Protein AF-A0A1M3PLE8-F1 (afdb_monomer_lite)

Secondary structure (DSSP, 8-state):
----SEEE-TT--EEESSEEEEEEEGGGTEEEEEEPTT-B-TTSPBP-HHHHHHHHHHHHHHSHHHHHHHHHEEEEE-SSSSEEEEEESS--TTHHHHHT-----------GGGHHHH-S-GGG---S--SS-TTSTT---TTTHHHHS---HHHHHHHHT-----EEEEEE-SSHHHHHHHHHHHHHHHHTT--EEEEEE-HHHHHHHHT--S-GGGT--SEE-----TTTTSSTTT-GGG---GGGSSSS--------

Sequence (260 aa):
MFDTLFGQDASYKPRPQMAEGAVAENGGKGWTIKLRDGLMFHDGTKVLARDCVASIQRWGKNDAFGQALMAATDAITAPDDKTIKFAMKKPFALLPDALAKFTAYVPVIMPERLTAVAGTDKAMWKTGVGVFTPGTPMASEAGMAALTAPRDMEKDLIAAGYKGEKVVLLAVSDLPVLTAECQVGADMFRKMGFNLDEQVMDWGSVVARRAKKDPIDKGGWNVFLTCWSATDMFNPAGHLSLRGNGAAAWFGWPNRRRRP

Structure (mmCIF, N/CA/C/O backbone):
data_AF-A0A1M3PLE8-F1
#
_entry.id   AF-A0A1M3PLE8-F1
#
loop_
_atom_site.group_PDB
_atom_site.id
_atom_site.type_symbol
_atom_site.label_atom_id
_atom_site.label_alt_id
_atom_site.label_comp_id
_atom_site.label_asym_id
_atom_site.label_entity_id
_atom_site.label_seq_id
_atom_site.pdbx_PDB_ins_code
_atom_site.Cartn_x
_atom_site.Cartn_y
_atom_site.Cartn_z
_atom_site.occupancy
_atom_site.B_iso_or_equiv
_atom_site.auth_seq_id
_atom_site.auth_comp_id
_atom_site.auth_asym_id
_atom_site.auth_atom_id
_atom_site.pdbx_PDB_model_num
ATOM 1 N N . MET A 1 1 ? -23.907 6.930 -2.490 1.00 46.16 1 MET A N 1
ATOM 2 C CA . MET A 1 1 ? -22.611 7.633 -2.343 1.00 46.16 1 MET A CA 1
ATOM 3 C C . MET A 1 1 ? -22.085 7.321 -0.947 1.00 46.16 1 MET A C 1
ATOM 5 O O . MET A 1 1 ? -22.902 7.307 -0.035 1.00 46.16 1 MET A O 1
ATOM 9 N N . PHE A 1 2 ? -20.802 6.984 -0.792 1.00 52.88 2 PHE A N 1
ATOM 10 C CA . PHE A 1 2 ? -20.205 6.534 0.479 1.00 52.88 2 PHE A CA 1
ATOM 11 C C . PHE A 1 2 ? -19.061 7.472 0.888 1.00 52.88 2 PHE A C 1
ATOM 13 O O . PHE A 1 2 ? -18.359 7.963 0.006 1.00 52.88 2 PHE A O 1
ATOM 20 N N . ASP A 1 3 ? -18.874 7.681 2.193 1.00 63.81 3 ASP A N 1
ATOM 21 C CA . ASP A 1 3 ? -17.799 8.501 2.773 1.00 63.81 3 ASP A CA 1
ATOM 22 C C . ASP A 1 3 ? -16.703 7.647 3.437 1.00 63.81 3 ASP A C 1
ATOM 24 O O . ASP A 1 3 ? -16.881 6.450 3.682 1.00 63.81 3 ASP A O 1
ATOM 28 N N . THR A 1 4 ? -15.556 8.269 3.728 1.00 74.81 4 THR A N 1
ATOM 29 C CA . THR A 1 4 ? -14.374 7.642 4.342 1.00 74.81 4 THR A CA 1
ATOM 30 C C . THR A 1 4 ? -14.009 8.270 5.692 1.00 74.81 4 THR A C 1
ATOM 32 O O . THR A 1 4 ? -14.283 9.442 5.955 1.00 74.81 4 THR A O 1
ATOM 35 N N . LEU A 1 5 ? -13.347 7.501 6.571 1.00 74.38 5 LEU A N 1
ATOM 36 C CA . LEU A 1 5 ? -12.860 8.013 7.865 1.00 74.38 5 LEU A CA 1
ATOM 37 C C . LEU A 1 5 ? -11.847 9.144 7.679 1.00 74.38 5 LEU A C 1
ATOM 39 O O . LEU A 1 5 ? -11.939 10.187 8.332 1.00 74.38 5 LEU A O 1
ATOM 43 N N . PHE A 1 6 ? -10.923 8.946 6.746 1.00 76.75 6 PHE A N 1
ATOM 44 C CA . PHE A 1 6 ? -9.958 9.940 6.310 1.00 76.75 6 PHE A CA 1
ATOM 45 C C . PHE A 1 6 ? -10.164 10.182 4.816 1.00 76.75 6 PHE A C 1
ATOM 47 O O . PHE A 1 6 ? -10.453 9.253 4.075 1.00 76.75 6 PHE A O 1
ATOM 54 N N . GLY A 1 7 ? -10.032 11.427 4.380 1.00 67.06 7 GLY A N 1
ATOM 55 C CA . GLY A 1 7 ? -9.909 11.786 2.972 1.00 67.06 7 GLY A CA 1
ATOM 56 C C . GLY A 1 7 ? -8.459 12.132 2.646 1.00 67.06 7 GLY A C 1
ATOM 57 O O . GLY A 1 7 ? -7.610 12.195 3.534 1.00 67.06 7 GLY A O 1
ATOM 58 N N . GLN A 1 8 ? -8.165 12.398 1.381 1.00 66.19 8 GLN A N 1
ATOM 59 C CA . GLN A 1 8 ? -6.866 12.924 0.963 1.00 66.19 8 GLN A CA 1
ATOM 60 C C . GLN A 1 8 ? -6.994 14.411 0.622 1.00 66.19 8 GLN A C 1
ATOM 62 O O . GLN A 1 8 ? -7.951 14.812 -0.039 1.00 66.19 8 GLN A O 1
ATOM 67 N N . ASP A 1 9 ? -6.047 15.237 1.076 1.00 68.69 9 ASP A N 1
ATOM 68 C CA . ASP A 1 9 ? -5.965 16.631 0.625 1.00 68.69 9 ASP A CA 1
ATOM 69 C C . ASP A 1 9 ? -5.390 16.744 -0.799 1.00 68.69 9 ASP A C 1
ATOM 71 O O . ASP A 1 9 ? -5.004 15.755 -1.419 1.00 68.69 9 ASP A O 1
ATOM 75 N N . ALA A 1 10 ? -5.303 17.967 -1.334 1.00 58.31 10 ALA A N 1
ATOM 76 C CA . ALA A 1 10 ? -4.744 18.221 -2.667 1.00 58.31 10 ALA A CA 1
ATOM 77 C C . ALA A 1 10 ? -3.271 17.777 -2.824 1.00 58.31 10 ALA A C 1
ATOM 79 O O . ALA A 1 10 ? -2.767 17.679 -3.941 1.00 58.31 10 ALA A O 1
ATOM 80 N N . SER A 1 11 ? -2.577 17.516 -1.710 1.00 60.66 11 SER A N 1
ATOM 81 C CA . SER A 1 11 ? -1.220 16.963 -1.663 1.00 60.66 11 SER A CA 1
ATOM 82 C C . SER A 1 11 ? -1.199 15.469 -1.323 1.00 60.66 11 SER A C 1
ATOM 84 O O . SER A 1 11 ? -0.122 14.917 -1.102 1.00 60.66 11 SER A O 1
ATOM 86 N N . TYR A 1 12 ? -2.360 14.809 -1.313 1.00 55.00 12 TYR A N 1
ATOM 87 C CA . TYR A 1 12 ? -2.546 13.379 -1.060 1.00 55.00 12 TYR A CA 1
ATOM 88 C C . TYR A 1 12 ? -2.136 12.933 0.335 1.00 55.00 12 TYR A C 1
ATOM 90 O O . TYR A 1 12 ? -1.871 11.757 0.573 1.00 55.00 12 TYR A O 1
ATOM 98 N N . LYS A 1 13 ? -2.097 13.879 1.275 1.00 69.56 13 LYS A N 1
ATOM 99 C CA . LYS A 1 13 ? -1.911 13.551 2.680 1.00 69.56 13 LYS A CA 1
ATOM 100 C C . LYS A 1 13 ? -3.259 13.190 3.296 1.00 69.56 13 LYS A C 1
ATOM 102 O O . LYS A 1 13 ? -4.244 13.886 3.023 1.00 69.56 13 LYS A O 1
ATOM 107 N N . PRO A 1 14 ? -3.315 12.146 4.138 1.00 71.62 14 PRO A N 1
ATOM 108 C CA . PRO A 1 14 ? -4.533 11.793 4.845 1.00 71.62 14 PRO A CA 1
ATOM 109 C C . PRO A 1 14 ? -4.969 12.950 5.752 1.00 71.62 14 PRO A C 1
ATOM 111 O O . PRO A 1 14 ? -4.182 13.492 6.533 1.00 71.62 14 PRO A O 1
ATOM 114 N N . ARG A 1 15 ? -6.241 13.333 5.652 1.00 79.19 15 ARG A N 1
ATOM 115 C CA . ARG A 1 15 ? -6.908 14.327 6.495 1.00 79.19 15 ARG A CA 1
ATOM 116 C C . ARG A 1 15 ? -8.174 13.729 7.100 1.00 79.19 15 ARG A C 1
ATOM 118 O O . ARG A 1 15 ? -8.882 13.007 6.402 1.00 79.19 15 ARG A O 1
ATOM 125 N N . PRO A 1 16 ? -8.493 14.022 8.370 1.00 84.50 16 PRO A N 1
ATOM 126 C CA . PRO A 1 16 ? -9.736 13.552 8.973 1.00 84.50 16 PRO A CA 1
ATOM 127 C C . PRO A 1 16 ? -10.961 14.048 8.185 1.00 84.50 16 PRO A C 1
ATOM 129 O O . PRO A 1 16 ? -11.061 15.245 7.899 1.00 84.50 16 PRO A O 1
ATOM 132 N N . GLN A 1 17 ? -11.882 13.142 7.843 1.00 80.81 17 GLN A N 1
ATOM 133 C CA . GLN A 1 17 ? -13.140 13.452 7.152 1.00 80.81 17 GLN A CA 1
ATOM 134 C C . GLN A 1 17 ? -14.339 13.094 8.037 1.00 80.81 17 GLN A C 1
ATOM 136 O O . GLN A 1 17 ? -14.881 13.983 8.686 1.00 80.81 17 GLN A O 1
ATOM 141 N N . MET A 1 18 ? -14.735 11.815 8.110 1.00 83.44 18 MET A N 1
ATOM 142 C CA . MET A 1 18 ? -15.702 11.358 9.121 1.00 83.44 18 MET A CA 1
ATOM 143 C C . MET A 1 18 ? -15.047 11.228 10.499 1.00 83.44 18 MET A C 1
ATOM 145 O O . MET A 1 18 ? -15.713 11.367 11.522 1.00 83.44 18 MET A O 1
ATOM 149 N N . ALA A 1 19 ? -13.736 10.986 10.539 1.00 86.50 19 ALA A N 1
ATOM 150 C CA . ALA A 1 19 ? -12.970 11.080 11.767 1.00 86.50 19 ALA A CA 1
ATOM 151 C C . ALA A 1 19 ? -12.763 12.551 12.173 1.00 86.50 19 ALA A C 1
ATOM 153 O O . ALA A 1 19 ? -12.573 13.442 11.339 1.00 86.50 19 ALA A O 1
ATOM 154 N N . GLU A 1 20 ? -12.761 12.804 13.476 1.00 87.81 20 GLU A N 1
ATOM 155 C CA . GLU A 1 20 ? -12.217 14.019 14.083 1.00 87.81 20 GLU A CA 1
ATOM 156 C C . GLU A 1 20 ? -10.680 13.974 14.051 1.00 87.81 20 GLU A C 1
ATOM 158 O O . GLU A 1 20 ? -10.020 14.961 13.735 1.00 87.81 20 GLU A O 1
ATOM 163 N N . GLY A 1 21 ? -10.109 12.788 14.279 1.00 85.62 21 GLY A N 1
ATOM 164 C CA . GLY A 1 21 ? -8.674 12.546 14.223 1.00 85.62 21 GLY A CA 1
ATOM 165 C C . GLY A 1 21 ? -8.300 11.107 14.572 1.00 85.62 21 GLY A C 1
ATOM 166 O O . GLY A 1 21 ? -9.154 10.294 14.928 1.00 85.62 21 GLY A O 1
ATOM 167 N N . ALA A 1 22 ? -7.003 10.814 14.467 1.00 87.38 22 ALA A N 1
ATOM 168 C CA . ALA A 1 22 ? -6.384 9.572 14.917 1.00 87.38 22 ALA A CA 1
ATOM 169 C C . ALA A 1 22 ? -5.218 9.897 15.851 1.00 87.38 22 ALA A C 1
ATOM 171 O O . ALA A 1 22 ? -4.381 10.740 15.526 1.00 87.38 22 ALA A O 1
ATOM 172 N N . VAL A 1 23 ? -5.140 9.198 16.978 1.00 91.44 23 VAL A N 1
ATOM 173 C CA . VAL A 1 23 ? -4.023 9.286 17.919 1.00 91.44 23 VAL A CA 1
ATOM 174 C C . VAL A 1 23 ? -3.300 7.948 17.932 1.00 91.44 23 VAL A C 1
ATOM 176 O O . VAL A 1 23 ? -3.920 6.915 18.184 1.00 91.44 23 VAL A O 1
ATOM 179 N N . ALA A 1 24 ? -1.998 7.972 17.648 1.00 87.69 24 ALA A N 1
ATOM 180 C CA . ALA A 1 24 ? -1.129 6.818 17.825 1.00 87.69 24 ALA A CA 1
ATOM 181 C C . ALA A 1 24 ? -0.729 6.700 19.301 1.00 87.69 24 ALA A C 1
ATOM 183 O O . ALA A 1 24 ? -0.218 7.642 19.903 1.00 87.69 24 ALA A O 1
ATOM 184 N N . GLU A 1 25 ? -0.925 5.521 19.868 1.00 87.56 25 GLU A N 1
ATOM 185 C CA . GLU A 1 25 ? -0.597 5.166 21.243 1.00 87.56 25 GLU A CA 1
ATOM 186 C C . GLU A 1 25 ? 0.569 4.168 21.250 1.00 87.56 25 GLU A C 1
ATOM 188 O O . GLU A 1 25 ? 0.800 3.442 20.276 1.00 87.56 25 GLU A O 1
ATOM 193 N N . ASN A 1 26 ? 1.316 4.108 22.356 1.00 82.50 26 ASN A N 1
ATOM 194 C CA . ASN A 1 26 ? 2.347 3.086 22.590 1.00 82.50 26 ASN A CA 1
ATOM 195 C C . ASN A 1 26 ? 3.367 2.944 21.439 1.00 82.50 26 ASN A C 1
ATOM 197 O O . ASN A 1 26 ? 3.698 1.834 21.021 1.00 82.50 26 ASN A O 1
ATOM 201 N N . GLY A 1 27 ? 3.821 4.067 20.871 1.00 75.25 27 GLY A N 1
ATOM 202 C CA . GLY A 1 27 ? 4.767 4.061 19.747 1.00 75.25 27 GLY A CA 1
ATOM 203 C C . GLY A 1 27 ? 4.188 3.484 18.448 1.00 75.25 27 GLY A C 1
ATOM 204 O O . GLY A 1 27 ? 4.918 2.879 17.667 1.00 75.25 27 GLY A O 1
ATOM 205 N N . GLY A 1 28 ? 2.875 3.622 18.230 1.00 76.56 28 GLY A N 1
ATOM 206 C CA . GLY A 1 28 ? 2.171 3.119 17.046 1.00 76.56 28 GLY A CA 1
ATOM 207 C C . GLY A 1 28 ? 1.650 1.687 17.183 1.00 76.56 28 GLY A C 1
ATOM 208 O O . GLY A 1 28 ? 1.200 1.115 16.188 1.00 76.56 28 GLY A O 1
ATOM 209 N N . LYS A 1 29 ? 1.711 1.106 18.393 1.00 85.38 29 LYS A N 1
ATOM 210 C CA . LYS A 1 29 ? 1.113 -0.201 18.713 1.00 85.38 29 LYS A CA 1
ATOM 211 C C . LYS A 1 29 ? -0.362 -0.126 19.116 1.00 85.38 29 LYS A C 1
ATOM 213 O O . LYS A 1 29 ? -1.022 -1.158 19.185 1.00 85.38 29 LYS A O 1
ATOM 218 N N . GLY A 1 30 ? -0.876 1.071 19.370 1.00 90.88 30 GLY A N 1
ATOM 219 C CA . GLY A 1 30 ? -2.304 1.332 19.507 1.00 90.88 30 GLY A CA 1
ATOM 220 C C . GLY A 1 30 ? -2.708 2.503 18.623 1.00 90.88 30 GLY A C 1
ATOM 221 O O . GLY A 1 30 ? -1.899 3.399 18.384 1.00 90.88 30 GLY A O 1
ATOM 222 N N . TRP A 1 31 ? -3.944 2.505 18.138 1.00 93.69 31 TRP A N 1
ATOM 223 C CA . TRP A 1 31 ? -4.536 3.685 17.516 1.00 93.69 31 TRP A CA 1
ATOM 224 C C . TRP A 1 31 ? -5.952 3.898 18.017 1.00 93.69 31 TRP A C 1
ATOM 226 O O . TRP A 1 31 ? -6.760 2.971 17.997 1.00 93.69 31 TRP A O 1
ATOM 236 N N . THR A 1 32 ? -6.256 5.137 18.388 1.00 95.19 32 THR A N 1
ATOM 237 C CA . THR A 1 32 ? -7.605 5.572 18.745 1.00 95.19 32 THR A CA 1
ATOM 238 C C . THR A 1 32 ? -8.095 6.571 17.704 1.00 95.19 32 THR A C 1
ATOM 240 O O . THR A 1 32 ? -7.463 7.604 17.478 1.00 95.19 32 THR A O 1
ATOM 243 N N . ILE A 1 33 ? -9.225 6.270 17.068 1.00 93.81 33 ILE A N 1
ATOM 244 C CA . ILE A 1 33 ? -9.909 7.144 16.111 1.00 93.81 33 ILE A CA 1
ATOM 245 C C . ILE A 1 33 ? -11.246 7.559 16.711 1.00 93.81 33 ILE A C 1
ATOM 247 O O . ILE A 1 33 ? -12.011 6.707 17.162 1.00 93.81 33 ILE A O 1
ATOM 251 N N . LYS A 1 34 ? -11.537 8.860 16.681 1.00 95.31 34 LYS A N 1
ATOM 252 C CA . LYS A 1 34 ? -12.837 9.406 17.088 1.00 95.31 34 LYS A CA 1
ATOM 253 C C . LYS A 1 34 ? -13.645 9.840 15.875 1.00 95.31 34 LYS A C 1
ATOM 255 O O . LYS A 1 34 ? -13.106 10.505 14.991 1.00 95.31 34 LYS A O 1
ATOM 260 N N . LEU A 1 35 ? -14.919 9.468 15.837 1.00 89.31 35 LEU A N 1
ATOM 261 C CA . LEU A 1 35 ? -15.891 9.926 14.846 1.00 89.31 35 LEU A CA 1
ATOM 262 C C . LEU A 1 35 ? -16.399 11.331 15.183 1.00 89.31 35 LEU A C 1
ATOM 264 O O . LEU A 1 35 ? -16.556 11.672 16.354 1.00 89.31 35 LEU A O 1
ATOM 268 N N . ARG A 1 36 ? -16.697 12.125 14.150 1.00 91.75 36 ARG A N 1
ATOM 269 C CA . ARG A 1 36 ? -17.370 13.421 14.301 1.00 91.75 36 ARG A CA 1
ATOM 270 C C . ARG A 1 36 ? -18.820 13.257 14.753 1.00 91.75 36 ARG A C 1
ATOM 272 O O . ARG A 1 36 ? -19.456 12.225 14.541 1.00 91.75 36 ARG A O 1
ATOM 279 N N . ASP A 1 37 ? -19.357 14.325 15.325 1.00 89.56 37 ASP A N 1
ATOM 280 C CA . ASP A 1 37 ? -20.769 14.409 15.675 1.00 89.56 37 ASP A CA 1
ATOM 281 C C . ASP A 1 37 ? -21.668 14.536 14.439 1.00 89.56 37 ASP A C 1
ATOM 283 O O . ASP A 1 37 ? -21.270 15.066 13.404 1.00 89.56 37 ASP A O 1
ATOM 287 N N . GLY A 1 38 ? -22.910 14.061 14.567 1.00 85.00 38 GLY A N 1
ATOM 288 C CA . GLY A 1 38 ? -23.956 14.266 13.560 1.00 85.00 38 GLY A CA 1
ATOM 289 C C . GLY A 1 38 ? -23.833 13.422 12.288 1.00 85.00 38 GLY A C 1
ATOM 290 O O . GLY A 1 38 ? -24.572 13.676 11.341 1.00 85.00 38 GLY A O 1
ATOM 291 N N . LEU A 1 39 ? -22.940 12.428 12.245 1.00 78.56 39 LEU A N 1
ATOM 292 C CA . LEU A 1 39 ? -22.807 11.534 11.092 1.00 78.56 39 LEU A CA 1
ATOM 293 C C . LEU A 1 39 ? -24.049 10.646 10.931 1.00 78.56 39 LEU A C 1
ATOM 295 O O . LEU A 1 39 ? -24.410 9.896 11.843 1.00 78.56 39 LEU A O 1
ATOM 299 N N . MET A 1 40 ? -24.660 10.705 9.749 1.00 74.25 40 MET A N 1
ATOM 300 C CA . MET A 1 40 ? -25.850 9.937 9.385 1.00 74.25 40 MET A CA 1
ATOM 301 C C . MET A 1 40 ? -25.634 9.207 8.061 1.00 74.25 40 MET A C 1
ATOM 303 O O . MET A 1 40 ? -24.983 9.724 7.151 1.00 74.25 40 MET A O 1
ATOM 307 N N . PHE A 1 41 ? -26.216 8.021 7.941 1.00 66.75 41 PHE A N 1
ATOM 308 C CA . PHE A 1 41 ? -26.445 7.372 6.660 1.00 66.75 41 PHE A CA 1
ATOM 309 C C . PHE A 1 41 ? -27.607 8.051 5.921 1.00 66.75 41 PHE A C 1
ATOM 311 O O . PHE A 1 41 ? -28.407 8.785 6.503 1.00 66.75 41 PHE A O 1
ATOM 318 N N . HIS A 1 42 ? -27.721 7.787 4.618 1.00 59.66 42 HIS A N 1
ATOM 319 C CA . HIS A 1 42 ? -28.776 8.370 3.774 1.00 59.66 42 HIS A CA 1
ATOM 320 C C . HIS A 1 42 ? -30.197 7.954 4.187 1.00 59.66 42 HIS A C 1
ATOM 322 O O . HIS A 1 42 ? -31.151 8.634 3.827 1.00 59.66 42 HIS A O 1
ATOM 328 N N . ASP A 1 43 ? -30.345 6.864 4.942 1.00 63.84 43 ASP A N 1
ATOM 329 C CA . ASP A 1 43 ? -31.622 6.402 5.501 1.00 63.84 43 ASP A CA 1
ATOM 330 C C . ASP A 1 43 ? -31.986 7.072 6.843 1.00 63.84 43 ASP A C 1
ATOM 332 O O . ASP A 1 43 ? -33.006 6.744 7.448 1.00 63.84 43 ASP A O 1
ATOM 336 N N . GLY A 1 44 ? -31.164 8.016 7.314 1.00 69.75 44 GLY A N 1
ATOM 337 C CA . GLY A 1 44 ? -31.367 8.747 8.564 1.00 69.75 44 GLY A CA 1
ATOM 338 C C . GLY A 1 44 ? -30.865 8.023 9.815 1.00 69.75 44 GLY A C 1
ATOM 339 O O . GLY A 1 44 ? -30.973 8.572 10.913 1.00 69.75 44 GLY A O 1
ATOM 340 N N . THR A 1 45 ? -30.298 6.819 9.690 1.00 74.56 45 THR A N 1
ATOM 341 C CA . THR A 1 45 ? -29.660 6.133 10.820 1.00 74.56 45 THR A CA 1
ATOM 342 C C . THR A 1 45 ? -28.289 6.736 11.133 1.00 74.56 45 THR A C 1
ATOM 344 O O . THR A 1 45 ? -27.601 7.261 10.258 1.00 74.56 45 THR A O 1
ATOM 347 N N . LYS A 1 46 ? -27.875 6.693 12.404 1.00 80.94 46 LYS A N 1
ATOM 348 C CA . LYS A 1 46 ? -26.565 7.213 12.828 1.00 80.94 46 LYS A CA 1
ATOM 349 C C . LYS A 1 46 ? -25.443 6.313 12.329 1.00 80.94 46 LYS A C 1
ATOM 351 O O . LYS A 1 46 ? -25.553 5.095 12.420 1.00 80.94 46 LYS A O 1
ATOM 356 N N . VAL A 1 47 ? -24.332 6.918 11.916 1.00 76.75 47 VAL A N 1
ATOM 357 C CA . VAL A 1 47 ? -23.082 6.177 11.719 1.00 76.75 47 VAL A CA 1
ATOM 358 C C . VAL A 1 47 ? -22.462 5.884 13.080 1.00 76.75 47 VAL A C 1
ATO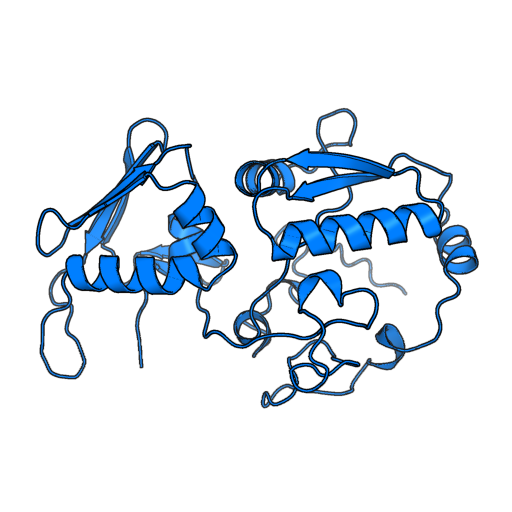M 360 O O . VAL A 1 47 ? -22.184 6.813 13.840 1.00 76.75 47 VAL A O 1
ATOM 363 N N . LEU A 1 48 ? -22.211 4.607 13.375 1.00 84.25 48 LEU A N 1
ATOM 364 C CA . LEU A 1 48 ? -21.593 4.177 14.625 1.00 84.25 48 LEU A CA 1
ATOM 365 C C . LEU A 1 48 ? -20.215 3.560 14.376 1.00 84.25 48 LEU A C 1
ATOM 367 O O . LEU A 1 48 ? -19.944 2.960 13.334 1.00 84.25 48 LEU A O 1
ATOM 371 N N . ALA A 1 49 ? -19.344 3.632 15.380 1.00 85.19 49 ALA A N 1
ATOM 372 C CA . ALA A 1 49 ? -18.002 3.064 15.321 1.00 85.19 49 ALA A CA 1
ATOM 373 C C . ALA A 1 49 ? -18.013 1.564 14.984 1.00 85.19 49 ALA A C 1
ATOM 375 O O . ALA A 1 49 ? -17.159 1.103 14.228 1.00 85.19 49 ALA A O 1
ATOM 376 N N . ARG A 1 50 ? -19.011 0.804 15.456 1.00 78.56 50 ARG A N 1
ATOM 377 C CA . ARG A 1 50 ? -19.176 -0.619 15.105 1.00 78.56 50 ARG A CA 1
ATOM 378 C C . ARG A 1 50 ? -19.384 -0.852 13.603 1.00 78.56 50 ARG A C 1
ATOM 380 O O . ARG A 1 50 ? -18.858 -1.827 13.067 1.00 78.56 50 ARG A O 1
ATOM 387 N N . ASP A 1 51 ? -20.076 0.059 12.919 1.00 76.62 51 ASP A N 1
ATOM 388 C CA . ASP A 1 51 ? -20.326 -0.030 11.476 1.00 76.62 51 ASP A CA 1
ATOM 389 C C . ASP A 1 51 ? -19.031 0.246 10.702 1.00 76.62 51 ASP A C 1
ATOM 391 O O . ASP A 1 51 ? -18.712 -0.433 9.718 1.00 76.62 51 ASP A O 1
ATOM 395 N N . CYS A 1 52 ? -18.225 1.192 11.197 1.00 80.75 52 CYS A N 1
ATOM 396 C CA . CYS A 1 52 ? -16.884 1.446 10.684 1.00 80.75 52 CYS A CA 1
ATOM 397 C C . CYS A 1 52 ? -15.967 0.231 10.880 1.00 80.75 52 CYS A C 1
ATOM 399 O O . CYS A 1 52 ? -15.292 -0.164 9.933 1.00 80.75 52 CYS A O 1
ATOM 401 N N . VAL A 1 53 ? -15.968 -0.406 12.059 1.00 80.06 53 VAL A N 1
ATOM 402 C CA . VAL A 1 53 ? -15.172 -1.620 12.323 1.00 80.06 53 VAL A CA 1
ATOM 403 C C . VAL A 1 53 ? -15.545 -2.742 11.356 1.00 80.06 53 VAL A C 1
ATOM 405 O O . VAL A 1 53 ? -14.660 -3.303 10.710 1.00 80.06 53 VAL A O 1
ATOM 408 N N . ALA A 1 54 ? -16.838 -3.032 11.193 1.00 72.06 54 ALA A N 1
ATOM 409 C CA . ALA A 1 54 ? -17.305 -4.053 10.257 1.00 72.06 54 ALA A CA 1
ATOM 410 C C . ALA A 1 54 ? -16.881 -3.740 8.809 1.00 72.06 54 ALA A C 1
ATOM 412 O O . ALA A 1 54 ? -16.400 -4.613 8.080 1.00 72.06 54 ALA A O 1
ATOM 413 N N . SER A 1 55 ? -16.988 -2.472 8.406 1.00 73.69 55 SER A N 1
ATOM 414 C CA . SER A 1 55 ? -16.586 -2.008 7.075 1.00 73.69 55 SER A CA 1
ATOM 415 C C . SER A 1 55 ? -15.081 -2.145 6.838 1.00 73.69 55 SER A C 1
ATOM 417 O O . SER A 1 55 ? -14.678 -2.625 5.776 1.00 73.69 55 SER A O 1
ATOM 419 N N . ILE A 1 56 ? -14.259 -1.786 7.829 1.00 80.06 56 ILE A N 1
ATOM 420 C CA . ILE A 1 56 ? -12.797 -1.915 7.786 1.00 80.06 56 ILE A CA 1
ATOM 421 C C . ILE A 1 56 ? -12.394 -3.382 7.740 1.00 80.06 56 ILE A C 1
ATOM 423 O O . ILE A 1 56 ? -11.522 -3.727 6.959 1.00 80.06 56 ILE A O 1
ATOM 427 N N . GLN A 1 57 ? -13.032 -4.266 8.506 1.00 79.19 57 GLN A N 1
ATOM 428 C CA . GLN A 1 57 ? -12.733 -5.700 8.462 1.00 79.19 57 GLN A CA 1
ATOM 429 C C . GLN A 1 57 ? -13.099 -6.322 7.110 1.00 79.19 57 GLN A C 1
ATOM 431 O O . GLN A 1 57 ? -12.341 -7.129 6.571 1.00 79.19 57 GLN A O 1
ATOM 436 N N . ARG A 1 58 ? -14.244 -5.939 6.531 1.00 77.19 58 ARG A N 1
ATOM 437 C CA . ARG A 1 58 ? -14.641 -6.365 5.182 1.00 77.19 58 ARG A CA 1
ATOM 438 C C . ARG A 1 58 ? -13.641 -5.876 4.137 1.00 77.19 58 ARG A C 1
ATOM 440 O O . ARG A 1 58 ? -13.227 -6.653 3.282 1.00 77.19 58 ARG A O 1
ATOM 447 N N . TRP A 1 59 ? -13.269 -4.599 4.186 1.00 74.69 59 TRP A N 1
ATOM 448 C CA . TRP A 1 59 ? -12.296 -4.012 3.266 1.00 74.69 59 TRP A CA 1
ATOM 449 C C . TRP A 1 59 ? -10.897 -4.622 3.471 1.00 74.69 59 TRP A C 1
ATOM 451 O O . TRP A 1 59 ? -10.273 -5.089 2.530 1.00 74.69 59 TRP A O 1
ATOM 461 N N . GLY A 1 60 ? -10.447 -4.757 4.711 1.00 70.62 60 GLY A N 1
ATOM 462 C CA . GLY A 1 60 ? -9.133 -5.277 5.074 1.00 70.62 60 GLY A CA 1
ATOM 463 C C . GLY A 1 60 ? -8.846 -6.690 4.565 1.00 70.62 60 GLY A C 1
ATOM 464 O O . GLY A 1 60 ? -7.698 -7.043 4.341 1.00 70.62 60 GLY A O 1
ATOM 465 N N . LYS A 1 61 ? -9.879 -7.503 4.331 1.00 70.88 61 LYS A N 1
ATOM 466 C CA . LYS A 1 61 ? -9.722 -8.837 3.729 1.00 70.88 61 LYS A CA 1
ATOM 467 C C . LYS A 1 61 ? -9.494 -8.801 2.216 1.00 70.88 61 LYS A C 1
ATOM 469 O O . LYS A 1 61 ? -8.911 -9.738 1.677 1.00 70.88 61 LYS A O 1
ATOM 474 N N . ASN A 1 62 ? -9.960 -7.754 1.539 1.00 59.78 62 ASN A N 1
ATOM 475 C CA . ASN A 1 62 ? -10.079 -7.716 0.083 1.00 59.78 62 ASN A CA 1
ATOM 476 C C . ASN A 1 62 ? -9.095 -6.744 -0.596 1.00 59.78 62 ASN A C 1
ATOM 478 O O . ASN A 1 62 ? -8.810 -6.925 -1.777 1.00 59.78 62 ASN A O 1
ATOM 482 N N . ASP A 1 63 ? -8.569 -5.726 0.100 1.00 69.50 63 ASP A N 1
ATOM 483 C CA . ASP A 1 63 ? -7.595 -4.760 -0.453 1.00 69.50 63 ASP A CA 1
ATOM 484 C C . ASP A 1 63 ? -6.178 -5.113 -0.041 1.00 69.50 63 ASP A C 1
ATOM 486 O O . ASP A 1 63 ? -5.956 -5.422 1.117 1.00 69.50 63 ASP A O 1
ATOM 490 N N . ALA A 1 64 ? -5.197 -4.990 -0.937 1.00 68.06 64 ALA A N 1
ATOM 491 C CA . ALA A 1 64 ? -3.802 -5.304 -0.615 1.00 68.06 64 ALA A CA 1
ATOM 492 C C . ALA A 1 64 ? -3.238 -4.447 0.540 1.00 68.06 64 ALA A C 1
ATOM 494 O O . ALA A 1 64 ? -2.518 -4.952 1.402 1.00 68.06 64 ALA A O 1
ATOM 495 N N . PHE A 1 65 ? -3.588 -3.156 0.608 1.00 72.75 65 PHE A N 1
ATOM 496 C CA . PHE A 1 65 ? -3.158 -2.293 1.711 1.00 72.75 65 PHE A CA 1
ATOM 497 C C . PHE A 1 65 ? -3.977 -2.574 2.977 1.00 72.75 65 PHE A C 1
ATOM 499 O O . PHE A 1 65 ? -3.438 -2.577 4.084 1.00 72.75 65 PHE A O 1
ATOM 506 N N . GLY A 1 66 ? -5.260 -2.889 2.802 1.00 74.50 66 GLY A N 1
ATOM 507 C CA . GLY A 1 66 ? -6.112 -3.412 3.862 1.00 74.50 66 GLY A CA 1
ATOM 508 C C . GLY A 1 66 ? -5.599 -4.725 4.463 1.00 74.50 66 GLY A C 1
ATOM 509 O O . GLY A 1 66 ? -5.597 -4.866 5.680 1.00 74.50 66 GLY A O 1
ATOM 510 N N . GLN A 1 67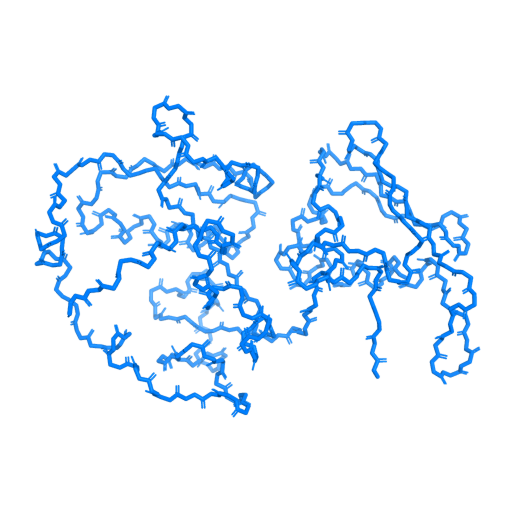 ? -5.087 -5.645 3.650 1.00 76.88 67 GLN A N 1
ATOM 511 C CA . GLN A 1 67 ? -4.523 -6.925 4.074 1.00 76.88 67 GLN A CA 1
ATOM 512 C C . GLN A 1 67 ? -3.247 -6.704 4.879 1.00 76.88 67 GLN A C 1
ATOM 514 O O . GLN A 1 67 ? -3.093 -7.308 5.938 1.00 76.88 67 GLN A O 1
ATOM 519 N N . ALA A 1 68 ? -2.383 -5.778 4.449 1.00 78.38 68 ALA A N 1
ATOM 520 C CA . ALA A 1 68 ? -1.225 -5.374 5.240 1.00 78.38 68 ALA A CA 1
ATOM 521 C C . ALA A 1 68 ? -1.620 -4.763 6.591 1.00 78.38 68 ALA A C 1
ATOM 523 O O . ALA A 1 68 ? -1.015 -5.092 7.613 1.00 78.38 68 ALA A O 1
ATOM 524 N N . LEU A 1 69 ? -2.645 -3.899 6.614 1.00 84.69 69 LEU A N 1
ATOM 525 C CA . LEU A 1 69 ? -3.180 -3.356 7.862 1.00 84.69 69 LEU A CA 1
ATOM 526 C C . LEU A 1 69 ? -3.678 -4.493 8.764 1.00 84.69 69 LEU A C 1
ATOM 528 O O . LEU A 1 69 ? -3.234 -4.599 9.902 1.00 84.69 69 LEU A O 1
ATOM 532 N N . MET A 1 70 ? -4.523 -5.387 8.245 1.00 87.38 70 MET A N 1
ATOM 533 C CA . MET A 1 70 ? -5.075 -6.513 9.004 1.00 87.38 70 MET A CA 1
ATOM 534 C C . MET A 1 70 ? -4.000 -7.486 9.499 1.00 87.38 70 MET A C 1
ATOM 536 O O . MET A 1 70 ? -4.131 -8.018 10.598 1.00 87.38 70 MET A O 1
ATOM 540 N N . ALA A 1 71 ? -2.928 -7.705 8.734 1.00 86.31 71 ALA A N 1
ATOM 541 C CA . ALA A 1 71 ? -1.799 -8.533 9.149 1.00 86.31 71 ALA A CA 1
ATOM 542 C C . ALA A 1 71 ? -1.027 -7.908 10.326 1.00 86.31 71 ALA A C 1
ATOM 544 O O . ALA A 1 71 ? -0.597 -8.622 11.237 1.00 86.31 71 ALA A O 1
ATOM 545 N N . ALA A 1 72 ? -0.890 -6.578 10.339 1.00 87.12 72 ALA A N 1
ATOM 546 C CA . ALA A 1 72 ? -0.271 -5.828 11.431 1.00 87.12 72 ALA A CA 1
ATOM 547 C C . ALA A 1 72 ? -1.201 -5.635 12.644 1.00 87.12 72 ALA A C 1
ATOM 549 O O . ALA A 1 72 ? -0.719 -5.346 13.741 1.00 87.12 72 ALA A O 1
ATOM 550 N N . THR A 1 73 ? -2.513 -5.794 12.472 1.00 92.12 73 THR A N 1
ATOM 551 C CA . THR A 1 73 ? -3.525 -5.622 13.517 1.00 92.12 73 THR A CA 1
ATOM 552 C C . THR A 1 73 ? -3.753 -6.905 14.321 1.00 92.12 73 THR A C 1
ATOM 554 O O . THR A 1 73 ? -3.831 -8.011 13.788 1.00 92.12 73 THR A O 1
ATOM 557 N N . ASP A 1 74 ? -3.865 -6.747 15.637 1.00 93.69 74 ASP A N 1
ATOM 558 C CA . ASP A 1 74 ? -4.292 -7.780 16.581 1.00 93.69 74 ASP A CA 1
ATOM 559 C C . ASP A 1 74 ? -5.810 -7.759 16.776 1.00 93.69 74 ASP A C 1
ATOM 561 O O . ASP A 1 74 ? -6.485 -8.764 16.565 1.00 93.69 74 ASP A O 1
ATOM 565 N N . ALA A 1 75 ? -6.365 -6.582 17.072 1.00 93.50 75 ALA A N 1
ATOM 566 C CA . ALA A 1 75 ? -7.801 -6.393 17.228 1.00 93.50 75 ALA A CA 1
ATOM 567 C C . ALA A 1 75 ? -8.250 -5.016 16.729 1.00 93.50 75 ALA A C 1
ATOM 569 O O . ALA A 1 75 ? -7.522 -4.030 16.852 1.00 93.50 75 ALA A O 1
ATOM 570 N N . ILE A 1 76 ? -9.481 -4.954 16.216 1.00 93.81 76 ILE A N 1
ATOM 571 C CA . ILE A 1 76 ? -10.197 -3.705 15.935 1.00 93.81 76 ILE A CA 1
ATOM 572 C C . ILE A 1 76 ? -11.494 -3.739 16.736 1.00 93.81 76 ILE A C 1
ATOM 574 O O . ILE A 1 76 ? -12.284 -4.670 16.573 1.00 93.81 76 ILE A O 1
ATOM 578 N N . THR A 1 77 ? -11.712 -2.752 17.598 1.00 95.00 77 THR A N 1
ATOM 579 C CA . THR A 1 77 ? -12.876 -2.694 18.487 1.00 95.00 77 THR A CA 1
ATOM 580 C C . THR A 1 77 ? -13.563 -1.336 18.433 1.00 95.00 77 THR A C 1
ATOM 582 O O . THR A 1 77 ? -12.966 -0.328 18.057 1.00 95.00 77 THR A O 1
ATOM 585 N N . ALA A 1 78 ? -14.838 -1.323 18.817 1.00 93.38 78 ALA A N 1
ATOM 586 C CA . ALA A 1 78 ? -15.629 -0.120 19.028 1.00 93.38 78 ALA A CA 1
ATOM 587 C C . ALA A 1 78 ? -16.133 -0.127 20.482 1.00 93.38 78 ALA A C 1
ATOM 589 O O . ALA A 1 78 ? -17.179 -0.721 20.744 1.00 93.38 78 ALA A O 1
ATOM 590 N N . PRO A 1 79 ? -15.367 0.414 21.454 1.00 94.69 79 PRO A N 1
ATOM 591 C CA . PRO A 1 79 ? -15.770 0.403 22.865 1.00 94.69 79 PRO A CA 1
ATOM 592 C C . PRO A 1 79 ? -17.005 1.268 23.156 1.00 94.69 79 PRO A C 1
ATOM 594 O O . PRO A 1 79 ? -17.658 1.070 24.175 1.00 94.69 79 PRO A O 1
ATOM 597 N N . ASP A 1 80 ? -17.316 2.214 22.272 1.00 95.19 80 ASP A N 1
ATOM 598 C CA . ASP A 1 80 ? -18.504 3.058 22.314 1.00 95.19 80 ASP A CA 1
ATOM 599 C C . ASP A 1 80 ? -18.921 3.437 20.881 1.00 95.19 80 ASP A C 1
ATOM 601 O O . ASP A 1 80 ? -18.282 3.035 19.907 1.00 95.19 80 ASP A O 1
ATOM 605 N N . ASP A 1 81 ? -19.995 4.215 20.746 1.00 92.62 81 ASP A N 1
ATOM 606 C CA . ASP A 1 81 ? -20.585 4.585 19.455 1.00 92.62 81 ASP A CA 1
ATOM 607 C C . ASP A 1 81 ? -19.680 5.447 18.558 1.00 92.62 81 ASP A C 1
ATOM 609 O O . ASP A 1 81 ? -19.939 5.544 17.359 1.00 92.62 81 ASP A O 1
ATOM 613 N N . LYS A 1 82 ? -18.634 6.084 19.096 1.00 94.38 82 LYS A N 1
ATOM 614 C CA . LYS A 1 82 ? -17.805 7.065 18.373 1.00 94.38 82 LYS A CA 1
ATOM 615 C C . LYS A 1 82 ? -16.320 6.739 18.362 1.00 94.38 82 LYS A C 1
ATOM 617 O O . LYS A 1 82 ? -15.572 7.377 17.623 1.00 94.38 82 LYS A O 1
ATOM 622 N N . THR A 1 83 ? -15.880 5.770 19.148 1.00 95.19 83 THR A N 1
ATOM 623 C CA . THR A 1 83 ? -14.470 5.427 19.286 1.00 95.19 83 THR A CA 1
ATOM 624 C C . THR A 1 83 ? -14.174 4.133 18.548 1.00 95.19 83 THR A C 1
ATOM 626 O O . THR A 1 83 ? -14.793 3.108 18.808 1.00 95.19 83 THR A O 1
ATOM 629 N N . ILE A 1 84 ? -13.177 4.155 17.667 1.00 93.94 84 ILE A N 1
ATOM 630 C CA . ILE A 1 84 ? -12.599 2.962 17.045 1.00 93.94 84 ILE A CA 1
ATOM 631 C C . ILE A 1 84 ? -11.192 2.785 17.609 1.00 93.94 84 ILE A C 1
ATOM 633 O O . ILE A 1 84 ? -10.396 3.727 17.597 1.00 93.94 84 ILE A O 1
ATOM 637 N N . LYS A 1 85 ? -10.871 1.583 18.086 1.00 95.81 85 LYS A N 1
ATOM 638 C CA . LYS A 1 85 ? -9.544 1.241 18.600 1.00 95.81 85 LYS A CA 1
ATOM 639 C C . LYS A 1 85 ? -8.902 0.138 17.780 1.00 95.81 85 LYS A C 1
ATOM 641 O O . LYS A 1 85 ? -9.521 -0.894 17.538 1.00 95.81 85 LYS A O 1
ATOM 646 N N . PHE A 1 86 ? -7.641 0.338 17.422 1.00 94.81 86 PHE A N 1
ATOM 647 C CA . PHE A 1 86 ? -6.772 -0.696 16.879 1.00 94.81 86 PHE A CA 1
ATOM 648 C C . PHE A 1 86 ? -5.732 -1.081 17.924 1.00 94.81 86 PHE A C 1
ATOM 650 O O . PHE A 1 86 ? -5.000 -0.223 18.418 1.00 94.81 86 PHE A O 1
ATOM 657 N N . ALA A 1 87 ? -5.631 -2.373 18.212 1.00 94.19 87 ALA A N 1
ATOM 658 C CA . ALA A 1 87 ? -4.468 -2.970 18.852 1.00 94.19 87 ALA A CA 1
ATOM 659 C C . ALA A 1 87 ? -3.591 -3.581 17.757 1.00 94.19 87 ALA A C 1
ATOM 661 O O . ALA A 1 87 ? -4.097 -4.319 16.913 1.00 94.19 87 ALA A O 1
ATOM 662 N N . MET A 1 88 ? -2.296 -3.272 17.741 1.00 91.12 88 MET A N 1
ATOM 663 C CA . MET A 1 88 ? -1.383 -3.712 16.686 1.00 91.12 88 MET A CA 1
ATOM 664 C C . MET A 1 88 ? -0.376 -4.738 17.207 1.00 91.12 88 MET A C 1
ATOM 666 O O . MET A 1 88 ? 0.246 -4.545 18.251 1.00 91.12 88 MET A O 1
ATOM 670 N N . LYS A 1 89 ? -0.132 -5.786 16.417 1.00 89.69 89 LYS A N 1
ATOM 671 C CA . LYS A 1 89 ? 0.954 -6.757 16.631 1.00 89.69 89 LYS A CA 1
ATOM 672 C C . LYS A 1 89 ? 2.320 -6.109 16.407 1.00 89.69 89 LYS A C 1
ATOM 674 O O . LYS A 1 89 ? 3.285 -6.396 17.115 1.00 89.69 89 LYS A O 1
ATOM 679 N N . LYS A 1 90 ? 2.398 -5.214 15.417 1.00 83.81 90 LYS A N 1
ATOM 680 C CA . LYS A 1 90 ? 3.590 -4.439 15.049 1.00 83.81 90 LYS A CA 1
ATOM 681 C C . LYS A 1 90 ? 3.200 -2.977 14.789 1.00 83.81 90 LYS A C 1
ATOM 683 O O . LYS A 1 90 ? 2.093 -2.748 14.307 1.00 83.81 90 LYS A O 1
ATOM 688 N N . PRO A 1 91 ? 4.072 -1.989 15.068 1.00 84.88 91 PRO A N 1
ATOM 689 C CA . PRO A 1 91 ? 3.776 -0.592 14.765 1.00 84.88 91 PRO A CA 1
ATOM 690 C C . PRO A 1 91 ? 3.409 -0.384 13.292 1.00 84.88 91 PRO A C 1
ATOM 692 O O . PRO A 1 91 ? 4.107 -0.873 12.406 1.00 84.88 91 PRO A O 1
ATOM 695 N N . PHE A 1 92 ? 2.341 0.369 13.028 1.00 80.94 92 PHE A N 1
ATOM 696 C CA . PHE A 1 92 ? 1.887 0.667 11.667 1.00 80.94 92 PHE A CA 1
ATOM 697 C C . PHE A 1 92 ? 1.584 2.161 11.537 1.00 80.94 92 PHE A C 1
ATOM 699 O O . PHE A 1 92 ? 0.478 2.622 11.812 1.00 80.94 92 PHE A O 1
ATOM 706 N N . ALA A 1 93 ? 2.595 2.938 11.144 1.00 82.75 93 ALA A N 1
ATOM 707 C CA . ALA A 1 93 ? 2.505 4.400 11.065 1.00 82.75 93 ALA A CA 1
ATOM 708 C C . ALA A 1 93 ? 1.537 4.905 9.975 1.00 82.75 93 ALA A C 1
ATOM 710 O O . ALA A 1 93 ? 1.124 6.058 10.000 1.00 82.75 93 ALA A O 1
ATOM 711 N N . LEU A 1 94 ? 1.175 4.034 9.033 1.00 75.62 94 LEU A N 1
ATOM 712 C CA . LEU A 1 94 ? 0.423 4.358 7.818 1.00 75.62 94 LEU A CA 1
ATOM 713 C C . LEU A 1 94 ? -1.078 4.117 7.965 1.00 75.62 94 LEU A C 1
ATOM 715 O O . LEU A 1 94 ? -1.790 4.026 6.968 1.00 75.62 94 LEU A O 1
ATOM 719 N N . LEU A 1 95 ? -1.564 3.925 9.191 1.00 84.19 95 LEU A N 1
ATOM 720 C CA . LEU A 1 95 ? -2.974 3.646 9.426 1.00 84.19 95 LEU A CA 1
ATOM 721 C C . LEU A 1 95 ? -3.878 4.750 8.839 1.00 84.19 95 LEU A C 1
ATOM 723 O O . LEU A 1 95 ? -4.832 4.400 8.143 1.00 84.19 95 LEU A O 1
ATOM 727 N N . PRO A 1 96 ? -3.572 6.055 9.001 1.00 79.62 96 PRO A N 1
ATOM 728 C CA . PRO A 1 96 ? -4.344 7.109 8.348 1.00 79.62 96 PRO A CA 1
ATOM 729 C C . PRO A 1 96 ? -4.299 7.030 6.818 1.00 79.62 96 PRO A C 1
ATOM 731 O O . PRO A 1 96 ? -5.332 7.210 6.186 1.00 79.62 96 PRO A O 1
ATOM 734 N N . ASP A 1 97 ? -3.149 6.720 6.212 1.00 71.12 97 ASP A N 1
ATOM 735 C CA . ASP A 1 97 ? -3.013 6.565 4.757 1.00 71.12 97 ASP A CA 1
ATOM 736 C C . ASP A 1 97 ? -3.832 5.380 4.227 1.00 71.12 97 ASP A C 1
ATOM 738 O O . ASP A 1 97 ? -4.498 5.488 3.199 1.00 71.12 97 ASP A O 1
ATOM 742 N N . ALA A 1 98 ? -3.822 4.259 4.952 1.00 70.88 98 ALA A N 1
ATOM 743 C CA . ALA A 1 98 ? -4.602 3.073 4.618 1.00 70.88 98 ALA A CA 1
ATOM 744 C C . ALA A 1 98 ? -6.111 3.363 4.680 1.00 70.88 98 ALA A C 1
ATOM 746 O O . ALA A 1 98 ? -6.847 2.985 3.771 1.00 70.88 98 ALA A O 1
ATOM 747 N N . LEU A 1 99 ? -6.567 4.085 5.709 1.00 77.69 99 LEU A N 1
ATOM 748 C CA . LEU A 1 99 ? -7.976 4.455 5.890 1.00 77.69 99 LEU A CA 1
ATOM 749 C C . LEU A 1 99 ? -8.418 5.671 5.054 1.00 77.69 99 LEU A C 1
ATOM 751 O O . LEU A 1 99 ? -9.619 5.920 4.952 1.00 77.69 99 LEU A O 1
ATOM 755 N N . ALA A 1 100 ? -7.473 6.411 4.464 1.00 70.25 100 ALA A N 1
ATOM 756 C CA . ALA A 1 100 ? -7.722 7.496 3.509 1.00 70.25 100 ALA A CA 1
ATOM 757 C C . ALA A 1 100 ? -7.755 7.032 2.048 1.00 70.25 100 ALA A C 1
ATOM 759 O O . ALA A 1 100 ? -7.923 7.836 1.122 1.00 70.25 100 ALA A O 1
ATOM 760 N N . LYS A 1 101 ? -7.524 5.738 1.816 1.00 65.44 101 LYS A N 1
ATOM 761 C CA . LYS A 1 101 ? -7.447 5.165 0.480 1.00 65.44 101 LYS A CA 1
ATOM 762 C C . LYS A 1 101 ? -8.847 5.081 -0.135 1.00 65.44 101 LYS A C 1
ATOM 764 O O . LYS A 1 101 ? -9.697 4.321 0.322 1.00 65.44 101 LYS A O 1
ATOM 769 N N . PHE A 1 102 ? -9.074 5.827 -1.213 1.00 51.47 102 PHE A N 1
ATOM 770 C CA . PHE A 1 102 ? -10.333 5.798 -1.953 1.00 51.47 102 PHE A CA 1
ATOM 771 C C . PHE A 1 102 ? -10.281 4.711 -3.034 1.00 51.47 102 PHE A C 1
ATOM 773 O O . PHE A 1 102 ? -9.674 4.920 -4.080 1.00 51.47 102 PHE A O 1
ATOM 780 N N . THR A 1 103 ? -10.887 3.541 -2.798 1.00 54.66 103 THR A N 1
ATOM 781 C CA . THR A 1 103 ? -10.948 2.468 -3.812 1.00 54.66 103 THR A CA 1
ATOM 782 C C . THR A 1 103 ? -12.294 1.745 -3.837 1.00 54.66 103 THR A C 1
ATOM 784 O O . THR A 1 103 ? -12.869 1.429 -2.796 1.00 54.66 103 THR A O 1
ATOM 787 N N . ALA A 1 104 ? -12.775 1.442 -5.047 1.00 41.22 104 ALA A N 1
ATOM 788 C CA . ALA A 1 104 ? -13.735 0.382 -5.323 1.00 41.22 104 ALA A CA 1
ATOM 789 C C . ALA A 1 104 ? -12.965 -0.830 -5.877 1.00 41.22 104 ALA A C 1
ATOM 791 O O . ALA A 1 104 ? -12.071 -0.705 -6.718 1.00 41.22 104 ALA A O 1
ATOM 792 N N . TYR A 1 105 ? -13.266 -2.013 -5.368 1.00 36.62 105 TYR A N 1
ATOM 793 C CA . TYR A 1 105 ? -12.617 -3.240 -5.810 1.00 36.62 105 TYR A CA 1
ATOM 794 C C . TYR A 1 105 ? -12.951 -3.550 -7.262 1.00 36.62 105 TYR A C 1
ATOM 796 O O . TYR A 1 105 ? -14.122 -3.716 -7.593 1.00 36.62 105 TYR A O 1
ATOM 804 N N . VAL A 1 106 ? -11.927 -3.703 -8.101 1.00 31.05 106 VAL A N 1
ATOM 805 C CA . VAL A 1 106 ? -12.061 -4.408 -9.380 1.00 31.05 106 VAL A CA 1
ATOM 806 C C . VAL A 1 106 ? -10.733 -5.117 -9.688 1.00 31.05 106 VAL A C 1
ATOM 808 O O . VAL A 1 106 ? -9.679 -4.487 -9.541 1.00 31.05 106 VAL A O 1
ATOM 811 N N . PRO A 1 107 ? -10.757 -6.409 -10.064 1.00 27.91 107 PRO A N 1
ATOM 812 C CA . PRO A 1 107 ? -9.558 -7.181 -10.396 1.00 27.91 107 PRO A CA 1
ATOM 813 C C . PRO A 1 107 ? -8.889 -6.661 -11.681 1.00 27.91 107 PRO A C 1
ATOM 815 O O . PRO A 1 107 ? -9.570 -6.365 -12.663 1.00 27.91 107 PRO A O 1
ATOM 818 N N . VAL A 1 108 ? -7.555 -6.544 -11.673 1.00 33.59 108 VAL A N 1
ATOM 819 C CA . VAL A 1 108 ? -6.729 -6.043 -12.794 1.00 33.59 108 VAL A CA 1
ATOM 820 C C . VAL A 1 108 ? -5.797 -7.122 -13.345 1.00 33.59 108 VAL A C 1
ATOM 822 O O . VAL A 1 108 ? -5.542 -8.128 -12.689 1.00 33.59 108 VAL A O 1
ATOM 825 N N . ILE A 1 109 ? -5.311 -6.921 -14.575 1.00 37.44 109 ILE A N 1
ATOM 826 C CA . ILE A 1 109 ? -4.803 -7.998 -15.429 1.00 37.44 109 ILE A CA 1
ATOM 827 C C . ILE A 1 109 ? -3.350 -7.796 -15.864 1.00 37.44 109 ILE A C 1
ATOM 829 O O . ILE A 1 109 ? -2.915 -6.689 -16.169 1.00 37.44 109 ILE A O 1
ATOM 833 N N . MET A 1 110 ? -2.636 -8.921 -15.961 1.00 36.38 110 MET A N 1
ATOM 834 C CA . MET A 1 110 ? -1.201 -9.059 -16.115 1.00 36.38 110 MET A CA 1
ATOM 835 C C . MET A 1 110 ? -0.830 -10.137 -17.178 1.00 36.38 110 MET A C 1
ATOM 837 O O . MET A 1 110 ? -1.581 -11.094 -17.349 1.00 36.38 110 MET A O 1
ATOM 841 N N . PRO A 1 111 ? 0.289 -10.004 -17.928 1.00 37.75 111 PRO A N 1
ATOM 842 C CA . PRO A 1 111 ? 0.763 -10.976 -18.940 1.00 37.75 111 PRO A CA 1
ATOM 843 C C . PRO A 1 111 ? 0.977 -12.430 -18.466 1.00 37.75 111 PRO A C 1
ATOM 845 O O . PRO A 1 111 ? 1.209 -12.651 -17.290 1.00 37.75 111 PRO A O 1
ATOM 848 N N . GLU A 1 112 ? 1.031 -13.407 -19.387 1.00 39.59 112 GLU A N 1
ATOM 849 C CA . GLU A 1 112 ? 1.062 -14.870 -19.118 1.00 39.59 112 GLU A CA 1
ATOM 850 C C . GLU A 1 112 ? 2.098 -15.349 -18.083 1.00 39.59 112 GLU A C 1
ATOM 852 O O . GLU A 1 112 ? 1.807 -16.241 -17.288 1.00 39.59 112 GLU A O 1
ATOM 857 N N . ARG A 1 113 ? 3.265 -14.701 -18.010 1.00 48.06 113 ARG A N 1
ATOM 858 C CA . ARG A 1 113 ? 4.287 -14.941 -16.970 1.00 48.06 113 ARG A CA 1
ATOM 859 C C . ARG A 1 113 ? 3.814 -14.659 -15.530 1.00 48.06 113 ARG A C 1
ATOM 861 O O . ARG A 1 113 ? 4.514 -14.991 -14.585 1.00 48.06 113 ARG A O 1
ATOM 868 N N . LEU A 1 114 ? 2.652 -14.027 -15.362 1.00 47.06 114 LEU A N 1
ATOM 869 C CA . LEU A 1 114 ? 2.055 -13.606 -14.089 1.00 47.06 114 LEU A CA 1
ATOM 870 C C . LEU A 1 114 ? 0.856 -14.487 -13.702 1.00 47.06 114 LEU A C 1
ATOM 872 O O . LEU A 1 114 ? 0.087 -14.127 -12.818 1.00 47.06 114 LEU A O 1
ATOM 876 N N . THR A 1 115 ? 0.716 -15.670 -14.312 1.00 49.50 115 THR A N 1
ATOM 877 C CA . THR A 1 115 ? -0.247 -16.710 -13.892 1.00 49.50 115 THR A CA 1
ATOM 878 C C . THR A 1 115 ? -0.089 -17.096 -12.417 1.00 49.50 115 THR A C 1
ATOM 880 O O . THR A 1 115 ? -1.078 -17.408 -11.760 1.00 49.50 115 THR A O 1
ATOM 883 N N . ALA A 1 116 ? 1.122 -16.977 -11.859 1.00 48.22 116 ALA A N 1
ATOM 884 C CA . ALA A 1 116 ? 1.370 -17.139 -10.424 1.00 48.22 116 ALA A CA 1
ATOM 885 C C . ALA A 1 116 ? 0.645 -16.094 -9.545 1.00 48.22 116 ALA A C 1
ATOM 887 O O . ALA A 1 116 ? 0.417 -16.344 -8.367 1.00 48.22 116 ALA A O 1
ATOM 888 N N . VAL A 1 117 ? 0.282 -14.935 -10.107 1.00 52.97 117 VAL A N 1
ATOM 889 C CA . VAL A 1 117 ? -0.300 -13.793 -9.382 1.00 52.97 117 VAL A CA 1
ATOM 890 C C . VAL A 1 117 ? -1.834 -13.812 -9.406 1.00 52.97 117 VAL A C 1
ATOM 892 O O . VAL A 1 117 ? -2.462 -13.465 -8.410 1.00 52.97 117 VAL A O 1
ATOM 895 N N . ALA A 1 118 ? -2.444 -14.216 -10.528 1.00 50.44 118 ALA A N 1
ATOM 896 C CA . ALA A 1 118 ? -3.894 -14.115 -10.755 1.00 50.44 118 ALA A CA 1
ATOM 897 C C . ALA A 1 118 ? -4.631 -15.468 -10.879 1.00 50.44 118 ALA A C 1
ATOM 899 O O . ALA A 1 118 ? -5.856 -15.483 -10.987 1.00 50.44 118 ALA A O 1
ATOM 900 N N . GLY A 1 119 ? -3.914 -16.599 -10.849 1.00 51.44 119 GLY A N 1
ATOM 901 C CA . GLY A 1 119 ? -4.481 -17.934 -11.073 1.00 51.44 119 GLY A CA 1
ATOM 902 C C . GLY A 1 119 ? -4.515 -18.343 -12.552 1.00 51.44 119 GLY A C 1
ATOM 903 O O . GLY A 1 119 ? -4.010 -17.639 -13.426 1.00 51.44 119 GLY A O 1
ATOM 904 N N . THR A 1 120 ? -5.071 -19.524 -12.841 1.00 50.66 120 THR A N 1
ATOM 905 C CA . THR A 1 120 ? -5.011 -20.169 -14.170 1.00 50.66 120 THR A CA 1
ATOM 906 C C . THR A 1 120 ? -6.246 -19.952 -15.048 1.00 50.66 120 THR A C 1
ATOM 908 O O . THR A 1 120 ? -6.198 -20.279 -16.236 1.00 50.66 120 THR A O 1
ATOM 911 N N . ASP A 1 121 ? -7.344 -19.415 -14.506 1.00 57.34 121 ASP A N 1
ATOM 912 C CA . ASP A 1 121 ? -8.585 -19.229 -15.263 1.00 57.34 121 ASP A CA 1
ATOM 913 C C . ASP A 1 121 ? -8.462 -18.074 -16.261 1.00 57.34 121 ASP A C 1
ATOM 915 O O . ASP A 1 121 ? -8.490 -16.889 -15.909 1.00 57.34 121 ASP A O 1
ATOM 919 N N . LYS A 1 122 ? -8.363 -18.445 -17.545 1.00 48.97 122 LYS A N 1
ATOM 920 C CA . LYS A 1 122 ? -8.166 -17.486 -18.621 1.00 48.97 122 LYS A CA 1
ATOM 921 C C . LYS A 1 122 ? -9.418 -16.644 -18.965 1.00 48.97 122 LYS A C 1
ATOM 923 O O . LYS A 1 122 ? -9.304 -15.707 -19.753 1.00 48.97 122 LYS A O 1
ATOM 928 N N . ALA A 1 123 ? -10.587 -16.915 -18.387 1.00 51.72 123 ALA A N 1
ATOM 929 C CA . ALA A 1 123 ? -11.781 -16.077 -18.553 1.00 51.72 123 ALA A CA 1
ATOM 930 C C . ALA A 1 123 ? -11.778 -14.846 -17.629 1.00 51.72 123 ALA A C 1
ATOM 932 O O . ALA A 1 123 ? -12.459 -13.856 -17.899 1.00 51.72 123 ALA A O 1
ATOM 933 N N . MET A 1 124 ? -10.971 -14.880 -16.566 1.00 47.88 124 MET A N 1
ATOM 934 C CA . MET A 1 124 ? -10.928 -13.847 -15.530 1.00 47.88 124 MET A CA 1
ATOM 935 C C . MET A 1 124 ? -9.863 -12.767 -15.798 1.00 47.88 124 MET A C 1
ATOM 937 O O . MET A 1 124 ? -9.553 -11.979 -14.904 1.00 47.88 124 MET A O 1
ATOM 941 N N . TRP A 1 125 ? -9.300 -12.700 -17.019 1.00 56.34 125 TRP A N 1
ATOM 942 C CA . TRP A 1 125 ? -8.217 -11.768 -17.363 1.00 56.34 125 TRP A CA 1
ATOM 943 C C . TRP A 1 125 ? -8.259 -11.198 -18.814 1.00 56.34 125 TRP A C 1
ATOM 945 O O . TRP A 1 125 ? -8.694 -11.867 -19.743 1.00 56.34 125 TRP A O 1
ATOM 955 N N . LYS A 1 126 ? -7.796 -9.945 -19.020 1.00 54.00 126 LYS A N 1
ATOM 956 C CA . LYS A 1 126 ? -7.479 -9.246 -20.302 1.00 54.00 126 LYS A CA 1
ATOM 957 C C . LYS A 1 126 ? -6.099 -8.537 -20.341 1.00 54.00 126 LYS A C 1
ATOM 959 O O . LYS A 1 126 ? -5.858 -7.609 -19.579 1.00 54.00 126 LYS A O 1
ATOM 964 N N . THR A 1 127 ? -5.200 -8.901 -21.251 1.00 57.09 127 THR A N 1
ATOM 965 C CA . THR A 1 127 ? -3.864 -8.274 -21.399 1.00 57.09 127 THR A CA 1
ATOM 966 C C . THR A 1 127 ? -3.866 -7.067 -22.351 1.00 57.09 127 THR A C 1
ATOM 968 O O . THR A 1 127 ? -4.913 -6.685 -22.863 1.00 57.09 127 THR A O 1
ATOM 971 N N . GLY A 1 128 ? -2.698 -6.443 -22.583 1.00 56.03 128 GLY A N 1
ATOM 972 C CA . GLY A 1 128 ? -2.570 -5.326 -23.534 1.00 56.03 128 GLY A CA 1
ATOM 973 C C . GLY A 1 128 ? -3.192 -4.027 -23.023 1.00 56.03 128 GLY A C 1
ATOM 974 O O . GLY A 1 128 ? -3.809 -3.290 -23.781 1.00 56.03 128 GLY A O 1
ATOM 975 N N . VAL A 1 129 ? -3.057 -3.771 -21.723 1.00 61.09 129 VAL A N 1
ATOM 976 C CA . VAL A 1 129 ? -3.726 -2.665 -21.037 1.00 61.09 129 VAL A CA 1
ATOM 977 C C . VAL A 1 129 ? -2.825 -1.438 -20.957 1.00 61.09 129 VAL A C 1
ATOM 979 O O . VAL A 1 129 ? -1.639 -1.548 -20.642 1.00 61.09 129 VAL A O 1
ATOM 982 N N . GLY A 1 130 ? -3.414 -0.279 -21.242 1.00 61.59 130 GLY A N 1
ATOM 983 C CA . GLY A 1 130 ? -2.755 1.016 -21.155 1.00 61.59 130 GLY A CA 1
ATOM 984 C C . GLY A 1 130 ? -2.765 1.604 -19.758 1.00 61.59 130 GLY A C 1
ATOM 985 O O . GLY A 1 130 ? -2.973 0.931 -18.755 1.00 61.59 130 GLY A O 1
ATOM 986 N N . VAL A 1 131 ? -2.525 2.907 -19.702 1.00 64.94 131 VAL A N 1
ATOM 987 C CA . VAL A 1 131 ? -2.436 3.654 -18.446 1.00 64.94 131 VAL A CA 1
ATOM 988 C C . VAL A 1 131 ? -3.759 3.648 -17.669 1.00 64.94 131 VAL A C 1
ATOM 990 O O . VAL A 1 131 ? -3.736 3.607 -16.450 1.00 64.94 131 VAL A O 1
ATOM 993 N N . PHE A 1 132 ? -4.908 3.657 -18.344 1.00 70.69 132 PHE A N 1
ATOM 994 C CA . PHE A 1 132 ? -6.218 3.568 -17.694 1.00 70.69 132 PHE A CA 1
ATOM 995 C C . PHE A 1 132 ? -6.805 2.171 -17.869 1.00 70.69 132 PHE A C 1
ATOM 997 O O . PHE A 1 132 ? -6.619 1.526 -18.905 1.00 70.69 132 PHE A O 1
ATOM 1004 N N . THR A 1 133 ? -7.535 1.704 -16.859 1.00 68.06 133 THR A N 1
ATOM 1005 C CA . THR A 1 133 ? -8.098 0.353 -16.859 1.00 68.06 133 THR A CA 1
ATOM 1006 C C . THR A 1 133 ? -9.140 0.168 -17.973 1.00 68.06 133 THR A C 1
ATOM 1008 O O . THR A 1 133 ? -9.944 1.074 -18.218 1.00 68.06 133 THR A O 1
ATOM 1011 N N . PRO A 1 134 ? -9.173 -0.989 -18.668 1.00 64.50 134 PRO A N 1
ATOM 1012 C CA . PRO A 1 134 ? -10.114 -1.220 -19.759 1.00 64.50 134 PRO A CA 1
ATOM 1013 C C . PRO A 1 134 ? -11.550 -1.239 -19.234 1.00 64.50 134 PRO A C 1
ATOM 1015 O O . PRO A 1 134 ? -11.822 -1.821 -18.187 1.00 64.50 134 PRO A O 1
ATOM 1018 N N . GLY A 1 135 ? -12.475 -0.632 -19.977 1.00 66.88 135 GLY A N 1
ATOM 1019 C CA . GLY A 1 135 ? -13.873 -0.489 -19.553 1.00 66.88 135 GLY A CA 1
ATOM 1020 C C . GLY A 1 135 ? -14.149 0.749 -18.695 1.00 66.88 135 GLY A C 1
ATOM 1021 O O . GLY A 1 135 ? -15.296 0.981 -18.323 1.00 66.88 135 GLY A O 1
ATOM 1022 N N . THR A 1 136 ? -13.135 1.571 -18.411 1.00 67.69 136 THR A N 1
ATOM 1023 C CA . THR A 1 136 ? -13.338 2.912 -17.849 1.00 67.69 136 THR A CA 1
ATOM 1024 C C . THR A 1 136 ? -13.559 3.944 -18.960 1.00 67.69 136 THR A C 1
ATOM 1026 O O . THR A 1 136 ? -13.061 3.750 -20.071 1.00 67.69 136 THR A O 1
ATOM 1029 N N . PRO A 1 137 ? -14.241 5.074 -18.687 1.00 69.75 137 PRO A N 1
ATOM 1030 C CA . PRO A 1 137 ? -14.405 6.152 -19.669 1.00 69.75 137 PRO A CA 1
ATOM 1031 C C . PRO A 1 137 ? -13.084 6.745 -20.181 1.00 69.75 137 PRO A C 1
ATOM 1033 O O . PRO A 1 137 ? -13.059 7.354 -21.244 1.00 69.75 137 PRO A O 1
ATOM 1036 N N . MET A 1 138 ? -11.994 6.575 -19.423 1.00 71.06 138 MET A N 1
ATOM 1037 C CA . MET A 1 138 ? -10.660 7.084 -19.752 1.00 71.06 138 MET A CA 1
ATOM 1038 C C . MET A 1 138 ? -9.758 6.030 -20.415 1.00 71.06 138 MET A C 1
ATOM 1040 O O . MET A 1 138 ? -8.610 6.336 -20.740 1.00 71.06 138 MET A O 1
ATOM 1044 N N . ALA A 1 139 ? -10.246 4.800 -20.616 1.00 75.56 139 ALA A N 1
ATOM 1045 C CA . ALA A 1 139 ? -9.507 3.752 -21.310 1.00 75.56 139 ALA A CA 1
ATOM 1046 C C . ALA A 1 139 ? -9.121 4.214 -22.723 1.00 75.56 139 ALA A C 1
ATOM 1048 O O . ALA A 1 139 ? -9.948 4.727 -23.474 1.00 75.56 139 ALA A O 1
ATOM 1049 N N . SER A 1 140 ? -7.854 4.030 -23.088 1.00 74.44 140 SER A N 1
ATOM 1050 C CA . SER A 1 140 ? -7.331 4.427 -24.392 1.00 74.44 140 SER A CA 1
ATOM 1051 C C . SER A 1 140 ? -6.215 3.490 -24.831 1.00 74.44 140 SER A C 1
ATOM 1053 O O . SER A 1 140 ? -5.442 3.002 -24.007 1.00 74.44 140 SER A O 1
ATOM 1055 N N . GLU A 1 141 ? -6.113 3.286 -26.142 1.00 74.00 141 GLU A N 1
ATOM 1056 C CA . GLU A 1 141 ? -5.012 2.559 -26.778 1.00 74.00 141 GLU A CA 1
ATOM 1057 C C . GLU A 1 141 ? -3.826 3.479 -27.135 1.00 74.00 141 GLU A C 1
ATOM 1059 O O . GLU A 1 141 ? -2.816 3.041 -27.692 1.00 74.00 141 GLU A O 1
ATOM 1064 N N . ALA A 1 142 ? -3.913 4.771 -26.803 1.00 74.12 142 ALA A N 1
ATOM 1065 C CA . ALA A 1 142 ? -2.843 5.724 -27.059 1.00 74.12 142 ALA A CA 1
ATOM 1066 C C . ALA A 1 142 ? -1.543 5.312 -26.345 1.00 74.12 142 ALA A C 1
ATOM 1068 O O . ALA A 1 142 ? -1.514 5.075 -25.139 1.00 74.12 142 ALA A O 1
ATOM 1069 N N . GLY A 1 143 ? -0.443 5.246 -27.102 1.00 69.88 143 GLY A N 1
ATOM 1070 C CA . GLY A 1 143 ? 0.878 4.899 -26.569 1.00 69.88 143 GLY A CA 1
ATOM 1071 C C . GLY A 1 143 ? 1.080 3.412 -26.256 1.00 69.88 143 GLY A C 1
ATOM 1072 O O . GLY A 1 143 ? 2.162 3.042 -25.798 1.00 69.88 143 GLY A O 1
ATOM 1073 N N . MET A 1 144 ? 0.104 2.547 -26.556 1.00 72.19 144 MET A N 1
ATOM 1074 C CA . MET A 1 144 ? 0.194 1.107 -26.286 1.00 72.19 144 MET A CA 1
ATOM 1075 C C . MET A 1 144 ? 1.383 0.429 -26.957 1.00 72.19 144 MET A C 1
ATOM 1077 O O . MET A 1 144 ? 1.938 -0.505 -26.386 1.00 72.19 144 MET A O 1
ATOM 1081 N N . ALA A 1 145 ? 1.839 0.943 -28.102 1.00 71.75 145 ALA A N 1
ATOM 1082 C CA . ALA A 1 145 ? 3.029 0.443 -28.785 1.00 71.75 145 ALA A CA 1
ATOM 1083 C C . ALA A 1 145 ? 4.280 0.435 -27.883 1.00 71.75 145 ALA A C 1
ATOM 1085 O O . ALA A 1 145 ? 5.090 -0.476 -27.985 1.00 71.75 145 ALA A O 1
ATOM 1086 N N . ALA A 1 146 ? 4.425 1.375 -26.941 1.00 67.38 146 ALA A N 1
ATOM 1087 C CA . ALA A 1 146 ? 5.543 1.364 -25.987 1.00 67.38 146 ALA A CA 1
ATOM 1088 C C . ALA A 1 146 ? 5.467 0.198 -24.974 1.00 67.38 146 ALA A C 1
ATOM 1090 O O . ALA A 1 146 ? 6.475 -0.222 -24.396 1.00 67.38 146 ALA A O 1
ATOM 1091 N N . LEU A 1 147 ? 4.264 -0.328 -24.738 1.00 64.75 147 LEU A N 1
ATOM 1092 C CA . LEU A 1 147 ? 4.008 -1.441 -23.826 1.00 64.75 147 LEU A CA 1
ATOM 1093 C C . LEU A 1 147 ? 3.995 -2.796 -24.545 1.00 64.75 147 LEU A C 1
ATOM 1095 O O . LEU A 1 147 ? 4.352 -3.796 -23.926 1.00 64.75 147 LEU A O 1
ATOM 1099 N N . THR A 1 148 ? 3.598 -2.834 -25.820 1.00 67.94 148 THR A N 1
ATOM 1100 C CA . THR A 1 148 ? 3.366 -4.074 -26.578 1.00 67.94 148 THR A CA 1
ATOM 1101 C C . THR A 1 148 ? 4.406 -4.370 -27.652 1.00 67.94 148 THR A C 1
ATOM 1103 O O . THR A 1 148 ? 4.459 -5.509 -28.115 1.00 67.94 148 THR A O 1
ATOM 1106 N N . ALA A 1 149 ? 5.234 -3.399 -28.055 1.00 71.75 149 ALA A N 1
ATOM 1107 C CA . ALA A 1 149 ? 6.287 -3.651 -29.032 1.00 71.75 149 ALA A CA 1
ATOM 1108 C C . ALA A 1 149 ? 7.292 -4.699 -28.510 1.00 71.75 149 ALA A C 1
ATOM 1110 O O . ALA A 1 149 ? 7.586 -4.717 -27.307 1.00 71.75 149 ALA A O 1
ATOM 1111 N N . PRO A 1 150 ? 7.842 -5.551 -29.398 1.00 71.50 150 PRO A N 1
ATOM 1112 C CA . PRO A 1 150 ? 8.921 -6.465 -29.046 1.00 71.50 150 PRO A CA 1
ATOM 1113 C C . PRO A 1 150 ? 10.076 -5.711 -28.385 1.00 71.50 150 PRO A C 1
ATOM 1115 O O . PRO A 1 150 ? 10.485 -4.653 -28.864 1.00 71.50 150 PRO A O 1
ATOM 1118 N N . ARG A 1 151 ? 10.593 -6.259 -27.284 1.00 70.19 151 ARG A N 1
ATOM 1119 C CA . ARG A 1 151 ? 11.749 -5.708 -26.572 1.00 70.19 151 ARG A CA 1
ATOM 1120 C C . ARG A 1 151 ? 12.947 -6.606 -26.782 1.00 70.19 151 ARG A C 1
ATOM 1122 O O . ARG A 1 151 ? 12.844 -7.819 -26.606 1.00 70.19 151 ARG A O 1
ATOM 1129 N N . ASP A 1 152 ? 14.068 -5.989 -27.113 1.00 77.12 152 ASP A N 1
ATOM 1130 C CA . ASP A 1 152 ? 15.369 -6.636 -27.096 1.00 77.12 152 ASP A CA 1
ATOM 1131 C C . ASP A 1 152 ? 16.060 -6.207 -25.805 1.00 77.12 152 ASP A C 1
ATOM 1133 O O . ASP A 1 152 ? 16.677 -5.148 -25.721 1.00 77.12 152 ASP A O 1
ATOM 1137 N N . MET A 1 153 ? 15.864 -7.012 -24.764 1.00 70.38 153 MET A N 1
ATOM 1138 C CA . MET A 1 153 ? 16.274 -6.648 -23.411 1.00 70.38 153 MET A CA 1
ATOM 1139 C C . MET A 1 153 ? 17.795 -6.502 -23.283 1.00 70.38 153 MET A C 1
ATOM 1141 O O . MET A 1 153 ? 18.256 -5.667 -22.509 1.00 70.38 153 MET A O 1
ATOM 1145 N N . GLU A 1 154 ? 18.572 -7.282 -24.038 1.00 69.94 154 GLU A N 1
ATOM 1146 C CA . GLU A 1 154 ? 20.035 -7.198 -24.039 1.00 69.94 154 GLU A CA 1
ATOM 1147 C C . GLU A 1 154 ? 20.487 -5.875 -24.660 1.00 69.94 154 GLU A C 1
ATOM 1149 O O . GLU A 1 154 ? 21.235 -5.106 -24.047 1.00 69.94 154 GLU A O 1
ATOM 1154 N N . LYS A 1 155 ? 19.948 -5.547 -25.837 1.00 75.50 155 LYS A N 1
ATOM 1155 C CA . LYS A 1 155 ? 20.203 -4.267 -26.497 1.00 75.50 155 LYS A CA 1
ATOM 1156 C C . LYS A 1 155 ? 19.759 -3.079 -25.644 1.00 75.50 155 LYS A C 1
ATOM 1158 O O . LYS A 1 155 ? 20.478 -2.082 -25.577 1.00 75.50 155 LYS A O 1
ATOM 1163 N N . ASP A 1 156 ? 18.605 -3.175 -24.988 1.00 76.00 156 ASP A N 1
ATOM 1164 C CA . ASP A 1 156 ? 18.063 -2.113 -24.139 1.00 76.00 156 ASP A CA 1
ATOM 1165 C C . ASP A 1 156 ? 18.953 -1.855 -22.912 1.00 76.00 156 ASP A C 1
ATOM 1167 O O . ASP A 1 156 ? 19.153 -0.701 -22.530 1.00 76.00 156 ASP A O 1
ATOM 1171 N N . LEU A 1 157 ? 19.549 -2.897 -22.322 1.00 74.81 157 LEU A N 1
ATOM 1172 C CA . LEU A 1 157 ? 20.493 -2.758 -21.207 1.00 74.81 157 LEU A CA 1
ATOM 1173 C C . LEU A 1 157 ? 21.826 -2.148 -21.627 1.00 74.81 157 LEU A C 1
ATOM 1175 O O . LEU A 1 157 ? 22.348 -1.276 -20.925 1.00 74.81 157 LEU A O 1
ATOM 1179 N N . ILE A 1 158 ? 22.348 -2.557 -22.785 1.00 75.12 158 ILE A N 1
ATOM 1180 C CA . ILE A 1 158 ? 23.548 -1.957 -23.378 1.00 75.12 158 ILE A CA 1
ATOM 1181 C C . ILE A 1 158 ? 23.292 -0.474 -23.664 1.00 75.12 158 ILE A C 1
ATOM 1183 O O . ILE A 1 158 ? 24.096 0.378 -23.288 1.00 75.12 158 ILE A O 1
ATOM 1187 N N . ALA A 1 159 ? 22.148 -0.144 -24.268 1.00 76.50 159 ALA A N 1
ATOM 1188 C CA . ALA A 1 159 ? 21.754 1.234 -24.545 1.00 76.50 159 ALA A CA 1
ATOM 1189 C C . ALA A 1 159 ? 21.539 2.058 -23.263 1.00 76.50 159 ALA A C 1
ATOM 1191 O O . ALA A 1 159 ? 21.824 3.256 -23.247 1.00 76.50 159 ALA A O 1
ATOM 1192 N N . ALA A 1 160 ? 21.073 1.428 -22.181 1.00 78.50 160 ALA A N 1
ATOM 1193 C CA . ALA A 1 160 ? 20.977 2.048 -20.862 1.00 78.50 160 ALA A CA 1
ATOM 1194 C C . ALA A 1 160 ? 22.348 2.261 -20.190 1.00 78.50 160 ALA A C 1
ATOM 1196 O O . ALA A 1 160 ? 22.429 2.988 -19.200 1.00 78.50 160 ALA A O 1
ATOM 1197 N N . GLY A 1 161 ? 23.420 1.663 -20.724 1.00 84.06 161 GLY A N 1
ATOM 1198 C CA . GLY A 1 161 ? 24.776 1.775 -20.194 1.00 84.06 161 GLY A CA 1
ATOM 1199 C C . GLY A 1 161 ? 24.984 1.014 -18.887 1.00 84.06 161 GLY A C 1
ATOM 1200 O O . GLY A 1 161 ? 25.845 1.406 -18.102 1.00 84.06 161 GLY A O 1
ATOM 1201 N N . TYR A 1 162 ? 24.193 -0.033 -18.638 1.00 86.12 162 TYR A N 1
ATOM 1202 C CA . TYR A 1 162 ? 24.310 -0.859 -17.439 1.00 86.12 162 TYR A CA 1
ATOM 1203 C C . TYR A 1 162 ? 25.629 -1.643 -17.443 1.00 86.12 162 TYR A C 1
ATOM 1205 O O . TYR A 1 162 ? 25.972 -2.283 -18.437 1.00 86.12 162 TYR A O 1
ATOM 1213 N N . LYS A 1 163 ? 26.376 -1.603 -16.333 1.00 87.94 163 LYS A N 1
ATOM 1214 C CA . LYS A 1 163 ? 27.713 -2.213 -16.205 1.00 87.94 163 LYS A CA 1
ATOM 1215 C C . LYS A 1 163 ? 27.754 -3.359 -15.194 1.00 87.94 163 LYS A C 1
ATOM 1217 O O . LYS A 1 163 ? 28.836 -3.768 -14.780 1.00 87.94 163 LYS A O 1
ATOM 1222 N N . GLY A 1 164 ? 26.596 -3.869 -14.776 1.00 87.50 164 GLY A N 1
ATOM 1223 C CA . GLY A 1 164 ? 26.509 -4.912 -13.751 1.00 87.50 164 GLY A CA 1
ATOM 1224 C C . GLY A 1 164 ? 26.487 -4.369 -12.320 1.00 87.50 164 GLY A C 1
ATOM 1225 O O . GLY A 1 164 ? 26.757 -5.111 -11.370 1.00 87.50 164 GLY A O 1
ATOM 1226 N N . GLU A 1 165 ? 26.173 -3.082 -12.133 1.00 92.81 165 GLU A N 1
ATOM 1227 C CA . GLU A 1 165 ? 25.991 -2.504 -10.804 1.00 92.81 165 GLU A CA 1
ATOM 1228 C C . GLU A 1 165 ? 24.909 -3.263 -10.027 1.00 92.81 165 GLU A C 1
ATOM 1230 O O . GLU A 1 165 ? 23.902 -3.700 -10.591 1.00 92.81 165 GLU A O 1
ATOM 1235 N N . LYS A 1 166 ? 25.106 -3.417 -8.714 1.00 94.44 166 LYS A N 1
ATOM 1236 C CA . LYS A 1 166 ? 24.139 -4.101 -7.853 1.00 94.44 166 LYS A CA 1
ATOM 1237 C C . LYS A 1 166 ? 22.785 -3.385 -7.887 1.00 94.44 166 LYS A C 1
ATOM 1239 O O . LYS A 1 166 ? 22.712 -2.176 -7.670 1.00 94.44 166 LYS A O 1
ATOM 1244 N N . VAL A 1 167 ? 21.721 -4.157 -8.083 1.00 93.44 167 VAL A N 1
ATOM 1245 C CA . VAL A 1 167 ? 20.329 -3.705 -8.054 1.00 93.44 167 VAL A CA 1
ATOM 1246 C C . VAL A 1 167 ? 19.644 -4.310 -6.837 1.00 93.44 167 VAL A C 1
ATOM 1248 O O . VAL A 1 167 ? 19.433 -5.516 -6.777 1.00 93.44 167 VAL A O 1
ATOM 1251 N N . VAL A 1 168 ? 19.284 -3.475 -5.865 1.00 95.62 168 VAL A N 1
ATOM 1252 C CA . VAL A 1 168 ? 18.569 -3.900 -4.657 1.00 95.62 168 VAL A CA 1
ATOM 1253 C C . VAL A 1 168 ? 17.062 -3.921 -4.923 1.00 95.62 168 VAL A C 1
ATOM 1255 O O . VAL A 1 168 ? 16.455 -2.867 -5.152 1.00 95.62 168 VAL A O 1
ATOM 1258 N N . LEU A 1 169 ? 16.466 -5.114 -4.853 1.00 94.00 169 LEU A N 1
ATOM 1259 C CA . LEU A 1 169 ? 15.021 -5.344 -4.885 1.00 94.00 169 LEU A CA 1
ATOM 1260 C C . LEU A 1 169 ? 14.497 -5.552 -3.463 1.00 94.00 169 LEU A C 1
ATOM 1262 O O . LEU A 1 169 ? 14.927 -6.467 -2.767 1.00 94.00 169 LEU A O 1
ATOM 1266 N N . LEU A 1 170 ? 13.531 -4.734 -3.049 1.00 95.00 170 LEU A N 1
ATOM 1267 C CA . LEU A 1 170 ? 12.772 -4.952 -1.819 1.00 95.00 170 LEU A CA 1
ATOM 1268 C C . LEU A 1 170 ? 11.631 -5.938 -2.118 1.00 95.00 170 LEU A C 1
ATOM 1270 O O . LEU A 1 170 ? 10.618 -5.548 -2.702 1.00 95.00 170 LEU A O 1
ATOM 1274 N N . ALA A 1 171 ? 11.817 -7.210 -1.764 1.00 91.31 171 ALA A N 1
ATOM 1275 C CA . ALA A 1 171 ? 10.883 -8.290 -2.075 1.00 91.31 171 ALA A CA 1
ATOM 1276 C C . ALA A 1 171 ? 9.902 -8.534 -0.918 1.00 91.31 171 ALA A C 1
ATOM 1278 O O . ALA A 1 171 ? 10.315 -8.774 0.215 1.00 91.31 171 ALA A O 1
ATOM 1279 N N . VAL A 1 172 ? 8.600 -8.483 -1.204 1.00 85.12 172 VAL A N 1
ATOM 1280 C CA . VAL A 1 172 ? 7.530 -8.638 -0.205 1.00 85.12 172 VAL A CA 1
ATOM 1281 C C . VAL A 1 172 ? 7.231 -10.118 0.040 1.00 85.12 172 VAL A C 1
ATOM 1283 O O . VAL A 1 172 ? 6.994 -10.860 -0.914 1.00 85.12 172 VAL A O 1
ATOM 1286 N N . SER A 1 173 ? 7.174 -10.553 1.300 1.00 83.19 173 SER A N 1
ATOM 1287 C CA . SER A 1 173 ? 6.924 -11.964 1.661 1.00 83.19 173 SER A CA 1
ATOM 1288 C C . SER A 1 173 ? 5.586 -12.258 2.342 1.00 83.19 173 SER A C 1
ATOM 1290 O O . SER A 1 173 ? 5.225 -13.425 2.478 1.00 83.19 173 SER A O 1
ATOM 1292 N N . ASP A 1 174 ? 4.856 -11.238 2.790 1.00 75.06 174 ASP A N 1
ATOM 1293 C CA . ASP A 1 174 ? 3.670 -11.387 3.644 1.00 75.06 174 ASP A CA 1
ATOM 1294 C C . ASP A 1 174 ? 2.339 -11.062 2.944 1.00 75.06 174 ASP A C 1
ATOM 1296 O O . ASP A 1 174 ? 1.275 -11.218 3.541 1.00 75.06 174 AS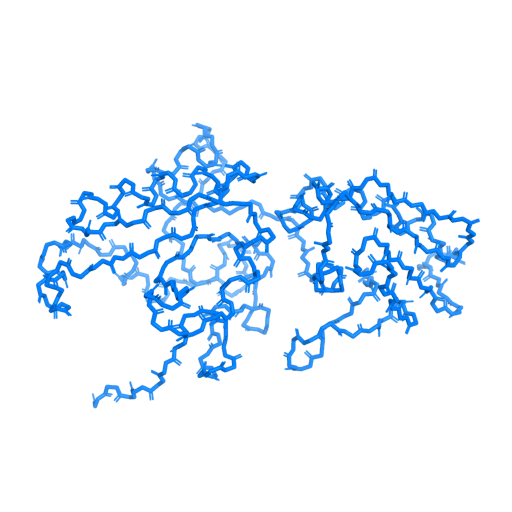P A O 1
ATOM 1300 N N . LEU A 1 175 ? 2.382 -10.662 1.669 1.00 71.44 175 LEU A N 1
ATOM 1301 C CA . LEU A 1 175 ? 1.207 -10.411 0.833 1.00 71.44 175 LEU A CA 1
ATOM 1302 C C . LEU A 1 175 ? 1.248 -11.323 -0.402 1.00 71.44 175 LEU A C 1
ATOM 1304 O O . LEU A 1 175 ? 2.052 -11.063 -1.296 1.00 71.44 175 LEU A O 1
ATOM 1308 N N . PRO A 1 176 ? 0.374 -12.346 -0.510 1.00 71.12 176 PRO A N 1
ATOM 1309 C CA . PRO A 1 176 ? 0.483 -13.396 -1.530 1.00 71.12 176 PRO A CA 1
ATOM 1310 C C . PRO A 1 176 ? 0.627 -12.890 -2.971 1.00 71.12 176 PRO A C 1
ATOM 1312 O O . PRO A 1 176 ? 1.483 -13.370 -3.711 1.00 71.12 176 PRO A O 1
ATOM 1315 N N . VAL A 1 177 ? -0.161 -11.877 -3.348 1.00 71.19 177 VAL A N 1
ATOM 1316 C CA . VAL A 1 177 ? -0.106 -11.250 -4.681 1.00 71.19 177 VAL A CA 1
ATOM 1317 C C . VAL A 1 177 ? 1.265 -10.617 -4.930 1.00 71.19 177 VAL A C 1
ATOM 1319 O O . VAL A 1 177 ? 1.889 -10.878 -5.955 1.00 71.19 177 VAL A O 1
ATOM 1322 N N . LEU A 1 178 ? 1.774 -9.836 -3.972 1.00 73.38 178 LEU A N 1
ATOM 1323 C CA . LEU A 1 178 ? 3.067 -9.160 -4.109 1.00 73.38 178 LEU A CA 1
ATOM 1324 C C . LEU A 1 178 ? 4.241 -10.135 -4.027 1.00 73.38 178 LEU A C 1
ATOM 1326 O O . LEU A 1 178 ? 5.256 -9.924 -4.683 1.00 73.38 178 LEU A O 1
ATOM 1330 N N . THR A 1 179 ? 4.115 -11.213 -3.257 1.00 74.38 179 THR A N 1
ATOM 1331 C CA . THR A 1 179 ? 5.125 -12.272 -3.200 1.00 74.38 179 THR A CA 1
ATOM 1332 C C . THR A 1 179 ? 5.261 -12.966 -4.549 1.00 74.38 179 THR A C 1
ATOM 1334 O O . THR A 1 179 ? 6.380 -13.111 -5.041 1.00 74.38 179 THR A O 1
ATOM 1337 N N . ALA A 1 180 ? 4.145 -13.311 -5.196 1.00 72.00 180 ALA A N 1
ATOM 1338 C CA . ALA A 1 180 ? 4.164 -13.863 -6.546 1.00 72.00 180 ALA A CA 1
ATOM 1339 C C . ALA A 1 180 ? 4.747 -12.863 -7.566 1.00 72.00 180 ALA A C 1
ATOM 1341 O O . ALA A 1 180 ? 5.560 -13.243 -8.409 1.00 72.00 180 ALA A O 1
ATOM 1342 N N . GLU A 1 181 ? 4.408 -11.572 -7.462 1.00 75.38 181 GLU A N 1
ATOM 1343 C CA . GLU A 1 181 ? 5.015 -10.520 -8.288 1.00 75.38 181 GLU A CA 1
ATOM 1344 C C . GLU A 1 181 ? 6.531 -10.432 -8.093 1.00 75.38 181 GLU A C 1
ATOM 1346 O O . GLU A 1 181 ? 7.263 -10.371 -9.078 1.00 75.38 181 GLU A O 1
ATOM 1351 N N . CYS A 1 182 ? 7.012 -10.446 -6.846 1.00 83.38 182 CYS A N 1
ATOM 1352 C CA . CYS A 1 182 ? 8.438 -10.376 -6.518 1.00 83.38 182 CYS A CA 1
ATOM 1353 C C . CYS A 1 182 ? 9.202 -11.575 -7.067 1.00 83.38 182 CYS A C 1
ATOM 1355 O O . CYS A 1 182 ? 10.272 -11.383 -7.636 1.00 83.38 182 CYS A O 1
ATOM 1357 N N . GLN A 1 183 ? 8.635 -12.778 -6.990 1.00 78.50 183 GLN A N 1
ATOM 1358 C CA . GLN A 1 183 ? 9.240 -13.980 -7.564 1.00 78.50 183 GLN A CA 1
ATOM 1359 C C . GLN A 1 183 ? 9.377 -13.875 -9.086 1.00 78.50 183 GLN A C 1
ATOM 1361 O O . GLN A 1 183 ? 10.465 -14.078 -9.626 1.00 78.50 183 GLN A O 1
ATOM 1366 N N . VAL A 1 184 ? 8.295 -13.503 -9.779 1.00 77.50 184 VAL A N 1
ATOM 1367 C CA . VAL A 1 184 ? 8.311 -13.337 -11.240 1.00 77.50 184 VAL A CA 1
ATOM 1368 C C . VAL A 1 184 ? 9.247 -12.199 -11.644 1.00 77.50 184 VAL A C 1
ATOM 1370 O O . VAL A 1 184 ? 10.041 -12.345 -12.570 1.00 77.50 184 VAL A O 1
ATOM 1373 N N . GLY A 1 185 ? 9.189 -11.068 -10.943 1.00 78.69 185 GLY A N 1
ATOM 1374 C CA . GLY A 1 185 ? 10.052 -9.922 -11.190 1.00 78.69 185 GLY A CA 1
ATOM 1375 C C . GLY A 1 185 ? 11.523 -10.267 -10.990 1.00 78.69 185 GLY A C 1
ATOM 1376 O O . GLY A 1 185 ? 12.324 -10.009 -11.882 1.00 78.69 185 GLY A O 1
ATOM 1377 N N . ALA A 1 186 ? 11.887 -10.895 -9.873 1.00 84.44 186 ALA A N 1
ATOM 1378 C CA . ALA A 1 186 ? 13.262 -11.292 -9.589 1.00 84.44 186 ALA A CA 1
ATOM 1379 C C . ALA A 1 186 ? 13.806 -12.268 -10.644 1.00 84.44 186 ALA A C 1
ATOM 1381 O O . ALA A 1 186 ? 14.930 -12.092 -11.113 1.00 84.44 186 ALA A O 1
ATOM 1382 N N . ASP A 1 187 ? 13.008 -13.252 -11.072 1.00 82.19 187 ASP A N 1
ATOM 1383 C CA . ASP A 1 187 ? 13.365 -14.151 -12.177 1.00 82.19 187 ASP A CA 1
ATOM 1384 C C . ASP A 1 187 ? 13.579 -13.382 -13.492 1.00 82.19 187 ASP A C 1
ATOM 1386 O O . ASP A 1 187 ? 14.579 -13.587 -14.180 1.00 82.19 187 ASP A O 1
ATOM 1390 N N . MET A 1 188 ? 12.704 -12.422 -13.809 1.00 79.88 188 MET A N 1
ATOM 1391 C CA . MET A 1 188 ? 12.868 -11.550 -14.975 1.00 79.88 188 MET A CA 1
ATOM 1392 C C . MET A 1 188 ? 14.157 -10.719 -14.903 1.00 79.88 188 MET A C 1
ATOM 1394 O O . MET A 1 188 ? 14.912 -10.706 -15.871 1.00 79.88 188 MET A O 1
ATOM 1398 N N . PHE A 1 189 ? 14.442 -10.065 -13.773 1.00 83.25 189 PHE A N 1
ATOM 1399 C CA . PHE A 1 189 ? 15.668 -9.281 -13.580 1.00 83.25 189 PHE A CA 1
ATOM 1400 C C . PHE A 1 189 ? 16.922 -10.151 -13.743 1.00 83.25 189 PHE A C 1
ATOM 1402 O O . PHE A 1 189 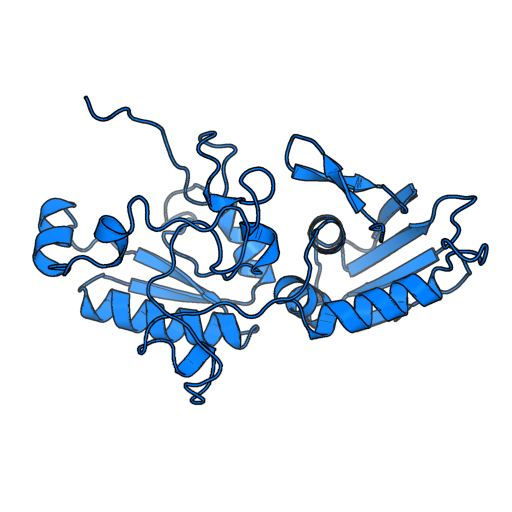? 17.864 -9.750 -14.427 1.00 83.25 189 PHE A O 1
ATOM 1409 N N . ARG A 1 190 ? 16.923 -11.365 -13.181 1.00 85.19 190 ARG A N 1
ATOM 1410 C CA . ARG A 1 190 ? 18.038 -12.311 -13.335 1.00 85.19 190 ARG A CA 1
ATOM 1411 C C . ARG A 1 190 ? 18.219 -12.754 -14.786 1.00 85.19 190 ARG A C 1
ATOM 1413 O O . ARG A 1 190 ? 19.338 -12.723 -15.283 1.00 85.19 190 ARG A O 1
ATOM 1420 N N . LYS A 1 191 ? 17.136 -13.098 -15.493 1.00 80.31 191 LYS A N 1
ATOM 1421 C CA . LYS A 1 191 ? 17.172 -13.461 -16.925 1.00 80.31 191 LYS A CA 1
ATOM 1422 C C . LYS A 1 191 ? 17.656 -12.324 -17.819 1.00 80.31 191 LYS A C 1
ATOM 1424 O O . LYS A 1 191 ? 18.265 -12.578 -18.849 1.00 80.31 191 LYS A O 1
ATOM 1429 N N . MET A 1 192 ? 17.399 -11.084 -17.416 1.00 78.94 192 MET A N 1
ATOM 1430 C CA . MET A 1 192 ? 17.906 -9.887 -18.081 1.00 78.94 192 MET A CA 1
ATOM 1431 C C . MET A 1 192 ? 19.394 -9.627 -17.783 1.00 78.94 192 MET A C 1
ATOM 1433 O O . MET A 1 192 ? 19.974 -8.739 -18.385 1.00 78.94 192 MET A O 1
ATOM 1437 N N . GLY A 1 193 ? 20.037 -10.376 -16.881 1.00 83.12 193 GLY A N 1
ATOM 1438 C CA . GLY A 1 193 ? 21.456 -10.200 -16.558 1.00 83.12 193 GLY A CA 1
ATOM 1439 C C . GLY A 1 193 ? 21.738 -9.124 -15.507 1.00 83.12 193 GLY A C 1
ATOM 1440 O O . GLY A 1 193 ? 22.881 -8.693 -15.360 1.00 83.12 193 GLY A O 1
ATOM 1441 N N . PHE A 1 194 ? 20.727 -8.686 -14.750 1.00 88.31 194 PHE A N 1
ATOM 1442 C CA . PHE A 1 194 ? 20.958 -7.789 -13.621 1.00 88.31 194 PHE A CA 1
ATOM 1443 C C . PHE A 1 194 ? 21.652 -8.509 -12.459 1.00 88.31 194 PHE A C 1
ATOM 1445 O O . PHE A 1 194 ? 21.268 -9.608 -12.056 1.00 88.31 194 PHE A O 1
ATOM 1452 N N . ASN A 1 195 ? 22.619 -7.825 -11.849 1.00 93.06 195 ASN A N 1
ATOM 1453 C CA . ASN A 1 195 ? 23.219 -8.184 -10.569 1.00 93.06 195 ASN A CA 1
ATOM 1454 C C . ASN A 1 195 ? 22.234 -7.879 -9.428 1.00 93.06 195 ASN A C 1
ATOM 1456 O O . ASN A 1 195 ? 22.309 -6.833 -8.778 1.00 93.06 195 ASN A O 1
ATOM 1460 N N . LEU A 1 196 ? 21.248 -8.758 -9.252 1.00 94.75 196 LEU A N 1
ATOM 1461 C CA . LEU A 1 196 ? 20.127 -8.539 -8.346 1.00 94.75 196 LEU A CA 1
ATOM 1462 C C . LEU A 1 196 ? 20.439 -8.989 -6.908 1.00 94.75 196 LEU A C 1
ATOM 1464 O O . LEU A 1 196 ? 20.715 -10.160 -6.659 1.00 94.75 196 LEU A O 1
ATOM 1468 N N . ASP A 1 197 ? 20.301 -8.064 -5.961 1.00 95.75 197 ASP A N 1
ATOM 1469 C CA . ASP A 1 197 ? 20.266 -8.310 -4.519 1.00 95.75 197 ASP A CA 1
ATOM 1470 C C . ASP A 1 197 ? 18.805 -8.277 -4.045 1.00 95.75 197 ASP A C 1
ATOM 1472 O O . ASP A 1 197 ? 18.206 -7.212 -3.873 1.00 95.75 197 ASP A O 1
ATOM 1476 N N . GLU A 1 198 ? 18.206 -9.460 -3.915 1.00 94.50 198 GLU A N 1
ATOM 1477 C CA . GLU A 1 198 ? 16.823 -9.635 -3.472 1.00 94.50 198 GLU A CA 1
ATOM 1478 C C . GLU A 1 198 ? 16.756 -9.637 -1.940 1.00 94.50 198 GLU A C 1
ATOM 1480 O O . GLU A 1 198 ? 17.174 -10.588 -1.279 1.00 94.50 198 GLU A O 1
ATOM 1485 N N . GLN A 1 199 ? 16.200 -8.571 -1.367 1.00 94.94 199 GLN A N 1
ATOM 1486 C CA . GLN A 1 199 ? 16.075 -8.391 0.074 1.00 94.94 199 GLN A CA 1
ATOM 1487 C C . GLN A 1 199 ? 14.628 -8.632 0.492 1.00 94.94 199 GLN A C 1
ATOM 1489 O O . GLN A 1 199 ? 13.763 -7.773 0.316 1.00 94.94 199 GLN A O 1
ATOM 1494 N N . VAL A 1 200 ? 14.378 -9.818 1.040 1.00 91.94 200 VAL A N 1
ATOM 1495 C CA . VAL A 1 200 ? 13.047 -10.252 1.471 1.00 91.94 200 VAL A CA 1
ATOM 1496 C C . VAL A 1 200 ? 12.653 -9.558 2.776 1.00 91.94 200 VAL A C 1
ATOM 1498 O O . VAL A 1 200 ? 13.404 -9.585 3.751 1.00 91.94 200 VAL A O 1
ATOM 1501 N N . MET A 1 201 ? 11.469 -8.948 2.812 1.00 90.62 201 MET A N 1
ATOM 1502 C CA . MET A 1 201 ? 10.922 -8.278 3.994 1.00 90.62 201 MET A CA 1
ATOM 1503 C C . MET A 1 201 ? 9.390 -8.193 3.959 1.00 90.62 201 MET A C 1
ATOM 1505 O O . MET A 1 201 ? 8.764 -8.410 2.924 1.00 90.62 201 MET A O 1
ATOM 1509 N N . ASP A 1 202 ? 8.783 -7.857 5.099 1.00 83.94 202 ASP A N 1
ATOM 1510 C CA . ASP A 1 202 ? 7.346 -7.568 5.168 1.00 83.94 202 ASP A CA 1
ATOM 1511 C C . ASP A 1 202 ? 6.986 -6.228 4.499 1.00 83.94 202 ASP A C 1
ATOM 1513 O O . ASP A 1 202 ? 7.825 -5.327 4.363 1.00 83.94 202 ASP A O 1
ATOM 1517 N N . TRP A 1 203 ? 5.724 -6.068 4.088 1.00 79.50 203 TRP A N 1
ATOM 1518 C CA . TRP A 1 203 ? 5.257 -4.856 3.410 1.00 79.50 203 TRP A CA 1
ATOM 1519 C C . TRP A 1 203 ? 5.462 -3.586 4.241 1.00 79.50 203 TRP A C 1
ATOM 1521 O O . TRP A 1 203 ? 5.847 -2.551 3.697 1.00 79.50 203 TRP A O 1
ATOM 1531 N N . GLY A 1 204 ? 5.254 -3.648 5.559 1.00 74.69 204 GLY A N 1
ATOM 1532 C CA . GLY A 1 204 ? 5.480 -2.507 6.450 1.00 74.69 204 GLY A CA 1
ATOM 1533 C C . GLY A 1 204 ? 6.920 -1.992 6.362 1.00 74.69 204 GLY A C 1
ATOM 1534 O O . GLY A 1 204 ? 7.153 -0.787 6.226 1.00 74.69 204 GLY A O 1
ATOM 1535 N N . SER A 1 205 ? 7.878 -2.917 6.340 1.00 84.44 205 SER A N 1
ATOM 1536 C CA . SER A 1 205 ? 9.302 -2.646 6.150 1.00 84.44 205 SER A CA 1
ATOM 1537 C C . SER A 1 205 ? 9.603 -2.049 4.772 1.00 84.44 205 SER A C 1
ATOM 1539 O O . SER A 1 205 ? 10.361 -1.078 4.684 1.00 84.44 205 SER A O 1
ATOM 1541 N N . VAL A 1 206 ? 8.963 -2.546 3.702 1.00 85.69 206 VAL A N 1
ATOM 1542 C CA . VAL A 1 206 ? 9.069 -1.945 2.358 1.00 85.69 206 VAL A CA 1
ATOM 1543 C C . VAL A 1 206 ? 8.561 -0.507 2.364 1.00 85.69 206 VAL A C 1
ATOM 1545 O O . VAL A 1 206 ? 9.239 0.379 1.841 1.00 85.69 206 VAL A O 1
ATOM 1548 N N . VAL A 1 207 ? 7.399 -0.232 2.968 1.00 79.94 207 VAL A N 1
ATOM 1549 C CA . VAL A 1 207 ? 6.849 1.130 2.976 1.00 79.94 207 VAL A CA 1
ATOM 1550 C C . VAL A 1 207 ? 7.724 2.097 3.773 1.00 79.94 207 VAL A C 1
ATOM 1552 O O . VAL A 1 207 ? 7.920 3.233 3.338 1.00 79.94 207 VAL A O 1
ATOM 1555 N N . ALA A 1 208 ? 8.289 1.665 4.899 1.00 82.00 208 ALA A N 1
ATOM 1556 C CA . ALA A 1 208 ? 9.227 2.491 5.652 1.00 82.00 208 ALA A CA 1
ATOM 1557 C C . ALA A 1 208 ? 10.498 2.784 4.835 1.00 82.00 208 ALA A C 1
ATOM 1559 O O . ALA A 1 208 ? 10.969 3.921 4.782 1.00 82.00 208 ALA A O 1
ATOM 1560 N N . ARG A 1 209 ? 11.038 1.769 4.151 1.00 86.44 209 ARG A N 1
ATOM 1561 C CA . ARG A 1 209 ? 12.310 1.879 3.431 1.00 86.44 209 ARG A CA 1
ATOM 1562 C C . ARG A 1 209 ? 12.198 2.578 2.081 1.0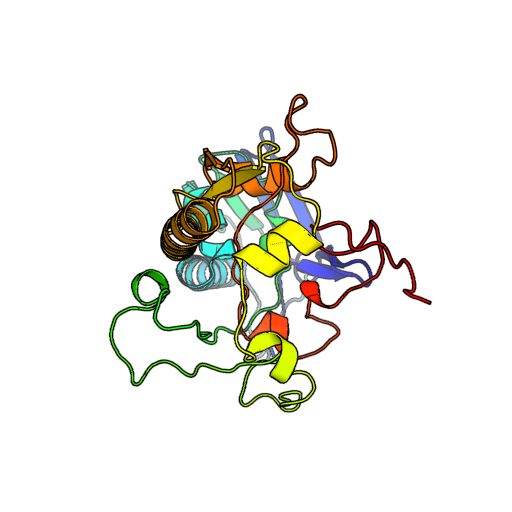0 86.44 209 ARG A C 1
ATOM 1564 O O . ARG A 1 209 ? 13.132 3.284 1.709 1.00 86.44 209 ARG A O 1
ATOM 1571 N N . ARG A 1 210 ? 11.069 2.468 1.372 1.00 86.62 210 ARG A N 1
ATOM 1572 C CA . ARG A 1 210 ? 10.899 3.085 0.042 1.00 86.62 210 ARG A CA 1
ATOM 1573 C C . ARG A 1 210 ? 10.987 4.618 0.060 1.00 86.62 210 ARG A C 1
ATOM 1575 O O . ARG A 1 210 ? 11.243 5.238 -0.966 1.00 86.62 210 ARG A O 1
ATOM 1582 N N . ALA A 1 211 ? 10.837 5.243 1.231 1.00 85.12 211 ALA A N 1
ATOM 1583 C CA . ALA A 1 211 ? 11.072 6.675 1.416 1.00 85.12 211 ALA A CA 1
ATOM 1584 C C . ALA A 1 211 ? 12.556 7.077 1.378 1.00 85.12 211 ALA A C 1
ATOM 1586 O O . ALA A 1 211 ? 12.865 8.241 1.108 1.00 85.12 211 ALA A O 1
ATOM 1587 N N . LYS A 1 212 ? 13.474 6.134 1.619 1.00 86.12 212 LYS A N 1
ATOM 1588 C CA . LYS A 1 212 ? 14.913 6.384 1.649 1.00 86.12 212 LYS A CA 1
ATOM 1589 C C . LYS A 1 212 ? 15.451 6.588 0.233 1.00 86.12 212 LYS A C 1
ATOM 1591 O O . LYS A 1 212 ? 15.227 5.751 -0.639 1.00 86.12 212 LYS A O 1
ATOM 1596 N N . LYS A 1 213 ? 16.144 7.709 0.018 1.00 85.38 213 LYS A N 1
ATOM 1597 C CA . LYS A 1 213 ? 16.739 8.105 -1.277 1.00 85.38 213 LYS A CA 1
ATOM 1598 C C . LYS A 1 213 ? 18.266 8.014 -1.286 1.00 85.38 213 LYS A C 1
ATOM 1600 O O . LYS A 1 213 ? 18.899 8.434 -2.250 1.00 85.38 213 LYS A O 1
ATOM 1605 N N . ASP A 1 214 ? 18.849 7.533 -0.191 1.00 90.12 214 ASP A N 1
ATOM 1606 C CA . ASP A 1 214 ? 20.288 7.346 -0.070 1.00 90.12 214 ASP A CA 1
ATOM 1607 C C . ASP A 1 214 ? 20.800 6.291 -1.064 1.00 90.12 214 ASP A C 1
ATOM 1609 O O . ASP A 1 214 ? 20.023 5.462 -1.542 1.00 90.12 214 ASP A O 1
ATOM 1613 N N . PRO A 1 215 ? 22.110 6.274 -1.346 1.00 89.50 215 PRO A N 1
ATOM 1614 C CA . PRO A 1 215 ? 22.759 5.172 -2.045 1.00 89.50 215 PRO A CA 1
ATOM 1615 C C . PRO A 1 215 ? 22.523 3.798 -1.384 1.00 89.50 215 PRO A C 1
ATOM 1617 O O . PRO A 1 215 ? 22.220 3.694 -0.189 1.00 89.50 215 PRO A O 1
ATOM 1620 N N . ILE A 1 216 ? 22.657 2.722 -2.168 1.00 91.38 216 ILE A N 1
ATOM 1621 C CA . ILE A 1 216 ? 22.326 1.349 -1.739 1.00 91.38 216 ILE A CA 1
ATOM 1622 C C . ILE A 1 216 ? 23.163 0.857 -0.547 1.00 91.38 216 ILE A C 1
ATOM 1624 O O . ILE A 1 216 ? 22.644 0.153 0.315 1.00 91.38 216 ILE A O 1
ATOM 1628 N N . ASP A 1 217 ? 24.420 1.289 -0.438 1.00 89.94 217 ASP A N 1
ATOM 1629 C CA . ASP A 1 217 ? 25.334 1.010 0.681 1.00 89.94 217 ASP A CA 1
ATOM 1630 C C . ASP A 1 217 ? 24.907 1.702 1.986 1.00 89.94 217 ASP A C 1
ATOM 1632 O O . ASP A 1 217 ? 25.310 1.301 3.075 1.00 89.94 217 ASP A O 1
ATOM 1636 N N . LYS A 1 218 ? 24.027 2.701 1.892 1.00 90.56 218 LYS A N 1
ATOM 1637 C CA . LYS A 1 218 ? 23.424 3.402 3.028 1.00 90.56 218 LYS A CA 1
ATOM 1638 C C . LYS A 1 218 ? 21.966 3.011 3.242 1.00 90.56 218 LYS A C 1
ATOM 1640 O O . LYS A 1 218 ? 21.235 3.729 3.915 1.00 90.56 218 LYS A O 1
ATOM 1645 N N . GLY A 1 219 ? 21.515 1.871 2.720 1.00 86.50 219 GLY A N 1
ATOM 1646 C CA . GLY A 1 219 ? 20.145 1.373 2.895 1.00 86.50 219 GLY A CA 1
ATOM 1647 C C . GLY A 1 219 ? 19.146 1.882 1.853 1.00 86.50 219 GLY A C 1
ATOM 1648 O O . GLY A 1 219 ? 17.943 1.655 2.015 1.00 86.50 219 GLY A O 1
ATOM 1649 N N . GLY A 1 220 ? 19.633 2.535 0.796 1.00 90.44 220 GLY A N 1
ATOM 1650 C CA . GLY A 1 220 ? 18.881 2.782 -0.429 1.00 90.44 220 GLY A CA 1
ATOM 1651 C C . GLY A 1 220 ? 18.389 1.508 -1.112 1.00 90.44 220 GLY A C 1
ATOM 1652 O O . GLY A 1 220 ? 18.637 0.385 -0.659 1.00 90.44 220 GLY A O 1
ATOM 1653 N N . TRP A 1 221 ? 17.666 1.697 -2.209 1.00 94.38 221 TRP A N 1
ATOM 1654 C CA . TRP A 1 221 ? 17.043 0.630 -2.988 1.00 94.38 221 TRP A CA 1
ATOM 1655 C C . TRP A 1 221 ? 16.872 1.067 -4.449 1.00 94.38 221 TRP A C 1
ATOM 1657 O O . TRP A 1 221 ? 16.942 2.259 -4.755 1.00 94.38 221 TRP A O 1
ATOM 1667 N N . ASN A 1 222 ? 16.645 0.104 -5.346 1.00 91.12 222 ASN A N 1
ATOM 1668 C CA . ASN A 1 222 ? 16.449 0.364 -6.776 1.00 91.12 222 ASN A CA 1
ATOM 1669 C C . ASN A 1 222 ? 15.053 -0.039 -7.250 1.00 91.12 222 ASN A C 1
ATOM 1671 O O . ASN A 1 222 ? 14.452 0.666 -8.056 1.00 91.12 222 ASN A O 1
ATOM 1675 N N . VAL A 1 223 ? 14.540 -1.171 -6.758 1.00 89.81 223 VAL A N 1
ATOM 1676 C CA . VAL A 1 223 ? 13.269 -1.746 -7.207 1.00 89.81 223 VAL A CA 1
ATOM 1677 C C . VAL A 1 223 ? 12.427 -2.181 -6.007 1.00 89.81 223 VAL A C 1
ATOM 1679 O O . VAL A 1 223 ? 12.937 -2.724 -5.032 1.00 89.81 223 VAL A O 1
ATOM 1682 N N . PHE A 1 224 ? 11.119 -1.966 -6.092 1.00 88.94 224 PHE A N 1
ATOM 1683 C CA . PHE A 1 224 ? 10.108 -2.707 -5.339 1.00 88.94 224 PHE A CA 1
ATOM 1684 C C . PHE A 1 224 ? 8.916 -2.926 -6.269 1.00 88.94 224 PHE A C 1
ATOM 1686 O O . PHE A 1 224 ? 8.722 -2.157 -7.215 1.00 88.94 224 PHE A O 1
ATOM 1693 N N . LEU A 1 225 ? 8.126 -3.962 -6.010 1.00 80.06 225 LEU A N 1
ATOM 1694 C CA . LEU A 1 225 ? 6.925 -4.256 -6.786 1.00 80.06 225 LEU A CA 1
ATOM 1695 C C . LEU A 1 225 ? 5.685 -3.979 -5.943 1.00 80.06 225 LEU A C 1
ATOM 1697 O O . LEU A 1 225 ? 5.682 -4.156 -4.724 1.00 80.06 225 LEU A O 1
ATOM 1701 N N . THR A 1 226 ? 4.657 -3.457 -6.598 1.00 77.94 226 THR A N 1
ATOM 1702 C CA . THR A 1 226 ? 3.380 -3.120 -5.980 1.00 77.94 226 THR A CA 1
ATOM 1703 C C . THR A 1 226 ? 2.286 -3.210 -7.026 1.00 77.94 226 THR A C 1
ATOM 1705 O O . THR A 1 226 ? 2.504 -2.882 -8.193 1.00 77.94 226 THR A O 1
ATOM 1708 N N . CYS A 1 227 ? 1.085 -3.541 -6.574 1.00 71.12 227 CYS A N 1
ATOM 1709 C CA . CYS A 1 227 ? -0.127 -3.453 -7.367 1.00 71.12 227 CYS A CA 1
ATOM 1710 C C . CYS A 1 227 ? -0.992 -2.269 -6.913 1.00 71.12 227 CYS A C 1
ATOM 1712 O O . CYS A 1 227 ? -0.829 -1.730 -5.813 1.00 71.12 227 CYS A O 1
ATOM 1714 N N . TRP A 1 228 ? -1.911 -1.871 -7.787 1.00 66.25 228 TRP A N 1
ATOM 1715 C CA . TRP A 1 228 ? -2.945 -0.874 -7.530 1.00 66.25 228 TRP A CA 1
ATOM 1716 C C . TRP A 1 228 ? -4.303 -1.483 -7.844 1.00 66.25 228 TRP A C 1
ATOM 1718 O O . TRP A 1 228 ? -4.408 -2.395 -8.666 1.00 66.25 228 TRP A O 1
ATOM 1728 N N . SER A 1 229 ? -5.351 -0.977 -7.205 1.00 64.94 229 SER A N 1
ATOM 1729 C CA . SER A 1 229 ? -6.706 -1.347 -7.596 1.00 64.94 229 SER A CA 1
ATOM 1730 C C . SER A 1 229 ? -7.075 -0.655 -8.908 1.00 64.94 229 SER A C 1
ATOM 1732 O O . SER A 1 229 ? -6.575 0.427 -9.222 1.00 64.94 229 SER A O 1
ATOM 1734 N N . ALA A 1 230 ? -8.017 -1.228 -9.658 1.00 60.53 230 ALA A N 1
ATOM 1735 C CA . ALA A 1 230 ? -8.514 -0.591 -10.876 1.00 60.53 230 ALA A CA 1
ATOM 1736 C C . ALA A 1 230 ? -9.072 0.824 -10.640 1.00 60.53 230 ALA A C 1
ATOM 1738 O O . ALA A 1 230 ? -9.009 1.664 -11.536 1.00 60.53 230 ALA A O 1
ATOM 1739 N N . THR A 1 231 ? -9.602 1.091 -9.442 1.00 60.44 231 THR A N 1
ATOM 1740 C CA . THR A 1 231 ? -10.165 2.400 -9.089 1.00 60.44 231 THR A CA 1
ATOM 1741 C C . THR A 1 231 ? -9.094 3.461 -8.889 1.00 60.44 231 THR A C 1
ATOM 1743 O O . THR A 1 231 ? -9.311 4.608 -9.278 1.00 60.44 231 THR A O 1
ATOM 1746 N N . ASP A 1 232 ? -7.916 3.085 -8.381 1.00 59.66 232 ASP A N 1
ATOM 1747 C CA . ASP A 1 232 ? -6.764 3.995 -8.297 1.00 59.66 232 ASP A CA 1
ATOM 1748 C C . ASP A 1 232 ? -6.371 4.513 -9.695 1.00 59.66 232 ASP A C 1
ATOM 1750 O O . ASP A 1 232 ? -5.847 5.615 -9.839 1.00 59.66 232 ASP A O 1
ATOM 1754 N N . MET A 1 233 ? -6.668 3.735 -10.741 1.00 65.38 233 MET A N 1
ATOM 1755 C CA . MET A 1 233 ? -6.313 4.007 -12.134 1.00 65.38 233 MET A CA 1
ATOM 1756 C C . MET A 1 233 ? -7.505 4.479 -12.984 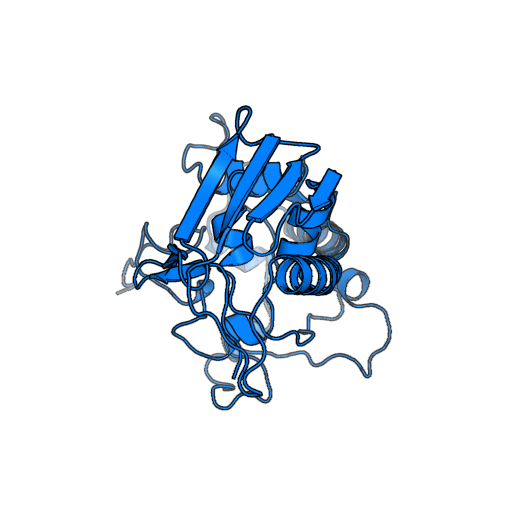1.00 65.38 233 MET A C 1
ATOM 1758 O O . MET A 1 233 ? -7.410 4.489 -14.207 1.00 65.38 233 MET A O 1
ATOM 1762 N N . PHE A 1 234 ? -8.634 4.864 -12.375 1.00 64.00 234 PHE A N 1
ATOM 1763 C CA . PHE A 1 234 ? -9.852 5.239 -13.112 1.00 64.00 234 PHE A CA 1
ATOM 1764 C C . PHE A 1 234 ? -9.775 6.636 -13.745 1.00 64.00 234 PHE A C 1
ATOM 1766 O O . PHE A 1 234 ? -10.379 6.898 -14.784 1.00 64.00 234 PHE A O 1
ATOM 1773 N N . ASN A 1 235 ? -9.054 7.561 -13.107 1.00 67.44 235 ASN A N 1
ATOM 1774 C CA . ASN A 1 235 ? -8.899 8.933 -13.580 1.00 67.44 235 ASN A CA 1
ATOM 1775 C C . ASN A 1 235 ? -7.510 9.496 -13.220 1.00 67.44 235 ASN A C 1
ATOM 1777 O O . ASN A 1 235 ? -6.883 9.019 -12.272 1.00 67.44 235 ASN A O 1
ATOM 1781 N N . PRO A 1 236 ? -7.028 10.540 -13.923 1.00 68.12 236 PRO A N 1
ATOM 1782 C CA . PRO A 1 236 ? -5.702 11.112 -13.675 1.00 68.12 236 PRO A CA 1
ATOM 1783 C C . PRO A 1 236 ? -5.493 11.663 -12.256 1.00 68.12 236 PRO A C 1
ATOM 1785 O O . PRO A 1 236 ? -4.358 11.710 -11.786 1.00 68.12 236 PRO A O 1
ATOM 1788 N N . ALA A 1 237 ? -6.559 12.094 -11.570 1.00 66.19 237 ALA A N 1
ATOM 1789 C CA . ALA A 1 237 ? -6.456 12.670 -10.232 1.00 66.19 237 ALA A CA 1
ATOM 1790 C C . ALA A 1 237 ? -6.126 11.601 -9.179 1.00 66.19 237 ALA A C 1
ATOM 1792 O O . ALA A 1 237 ? -5.284 11.839 -8.319 1.00 66.19 237 ALA A O 1
ATOM 1793 N N . GLY A 1 238 ? -6.712 10.404 -9.271 1.00 64.44 238 GLY A N 1
ATOM 1794 C CA . GLY A 1 238 ? -6.402 9.267 -8.392 1.00 64.44 238 GLY A CA 1
ATOM 1795 C C . GLY A 1 238 ? -5.111 8.525 -8.756 1.00 64.44 238 GLY A C 1
ATOM 1796 O O . GLY A 1 238 ? -4.480 7.919 -7.893 1.00 64.44 238 GLY A O 1
ATOM 1797 N N . HIS A 1 239 ? -4.670 8.630 -10.012 1.00 67.69 239 HIS A N 1
ATOM 1798 C CA . HIS A 1 239 ? -3.602 7.799 -10.562 1.00 67.69 239 HIS A CA 1
ATOM 1799 C C . HIS A 1 239 ? -2.203 8.234 -10.100 1.00 67.69 239 HIS A C 1
ATOM 1801 O O . HIS A 1 239 ? -1.505 9.014 -10.753 1.00 67.69 239 HIS A O 1
ATOM 1807 N N . LEU A 1 240 ? -1.759 7.679 -8.972 1.00 65.94 240 LEU A N 1
ATOM 1808 C CA . LEU A 1 240 ? -0.510 8.049 -8.296 1.00 65.94 240 LEU A CA 1
ATOM 1809 C C . LEU A 1 240 ? 0.732 7.969 -9.194 1.00 65.94 240 LEU A C 1
ATOM 1811 O O . LEU A 1 240 ? 1.581 8.859 -9.143 1.00 65.94 240 LEU A O 1
ATOM 1815 N N . SER A 1 241 ? 0.824 6.957 -10.058 1.00 68.12 241 SER A N 1
ATOM 1816 C CA . SER A 1 241 ? 1.975 6.775 -10.952 1.00 68.12 241 SER A CA 1
ATOM 1817 C C . SER A 1 241 ? 1.997 7.686 -12.185 1.00 68.12 241 SER A C 1
ATOM 1819 O O . SER A 1 241 ? 3.040 7.776 -12.828 1.00 68.12 241 SER A O 1
ATOM 1821 N N . LEU A 1 242 ? 0.914 8.411 -12.507 1.00 68.50 242 LEU A N 1
ATOM 1822 C CA . LEU A 1 242 ? 0.929 9.397 -13.601 1.00 68.50 242 LEU A CA 1
ATOM 1823 C C . LEU A 1 242 ? 1.503 10.752 -13.187 1.00 68.50 242 LEU A C 1
ATOM 1825 O O . LEU A 1 242 ? 1.771 11.612 -14.031 1.00 68.50 242 LEU A O 1
ATOM 1829 N N . ARG A 1 243 ? 1.683 10.981 -11.886 1.00 65.81 243 ARG A N 1
ATOM 1830 C CA . ARG A 1 243 ? 2.118 12.281 -11.389 1.00 65.81 243 ARG A CA 1
ATOM 1831 C C . ARG A 1 243 ? 3.606 12.464 -11.639 1.00 65.81 243 ARG A C 1
ATOM 1833 O O . ARG A 1 243 ? 4.445 11.831 -11.016 1.00 65.81 243 ARG A O 1
ATOM 1840 N N . GLY A 1 244 ? 3.927 13.374 -12.552 1.00 62.28 244 GLY A N 1
ATOM 1841 C CA . GLY A 1 244 ? 5.298 13.767 -12.884 1.00 62.28 244 GLY A CA 1
ATOM 1842 C C . GLY A 1 244 ? 5.803 14.976 -12.093 1.00 62.28 244 GLY A C 1
ATOM 1843 O O . GLY A 1 244 ? 6.628 15.728 -12.609 1.00 62.28 244 GLY A O 1
ATOM 1844 N N . ASN A 1 245 ? 5.296 15.218 -10.881 1.00 68.94 245 ASN A N 1
ATOM 1845 C CA . ASN A 1 245 ? 5.651 16.360 -10.024 1.00 68.94 245 ASN A CA 1
ATOM 1846 C C . ASN A 1 245 ? 7.000 16.173 -9.290 1.00 68.94 245 ASN A C 1
ATOM 1848 O O . ASN A 1 245 ? 7.180 16.630 -8.159 1.00 68.94 245 ASN A O 1
ATOM 1852 N N . GLY A 1 246 ? 7.970 15.526 -9.940 1.00 69.25 246 GLY A N 1
ATOM 1853 C CA . GLY A 1 246 ? 9.350 15.457 -9.469 1.00 69.25 246 GLY A CA 1
ATOM 1854 C C . GLY A 1 246 ? 9.511 14.679 -8.166 1.00 69.25 246 GLY A C 1
ATOM 1855 O O . GLY A 1 246 ? 9.017 13.568 -8.006 1.00 69.25 246 GLY A O 1
ATOM 1856 N N . ALA A 1 247 ? 10.209 15.277 -7.201 1.00 67.88 247 ALA A N 1
ATOM 1857 C CA . ALA A 1 247 ? 10.473 14.655 -5.904 1.00 67.88 247 ALA A CA 1
ATOM 1858 C C . ALA A 1 247 ? 9.219 14.444 -5.032 1.00 67.88 247 ALA A C 1
ATOM 1860 O O . ALA A 1 247 ? 9.308 13.689 -4.062 1.00 67.88 247 ALA A O 1
ATOM 1861 N N . ALA A 1 248 ? 8.104 15.108 -5.367 1.00 66.69 248 ALA A N 1
ATOM 1862 C CA . ALA A 1 248 ? 6.797 14.961 -4.726 1.00 66.69 248 ALA A CA 1
ATOM 1863 C C . ALA A 1 248 ? 5.886 13.940 -5.439 1.00 66.69 248 ALA A C 1
ATOM 1865 O O . ALA A 1 248 ? 4.731 13.767 -5.045 1.00 66.69 248 ALA A O 1
ATOM 1866 N N . ALA A 1 249 ? 6.382 13.300 -6.501 1.00 70.38 249 ALA A N 1
ATOM 1867 C CA . ALA A 1 249 ? 5.702 12.197 -7.161 1.00 70.38 249 ALA A CA 1
ATOM 1868 C C . ALA A 1 249 ? 5.756 10.921 -6.325 1.00 70.38 249 ALA A C 1
ATOM 1870 O O . ALA A 1 249 ? 6.501 10.815 -5.345 1.00 70.38 249 ALA A O 1
ATOM 1871 N N . TRP A 1 250 ? 4.983 9.928 -6.763 1.00 70.44 250 TRP A N 1
ATOM 1872 C CA . TRP A 1 250 ? 5.122 8.572 -6.258 1.00 70.44 250 TRP A CA 1
ATOM 1873 C C . TRP A 1 250 ? 6.569 8.066 -6.412 1.00 70.44 250 TRP A C 1
ATOM 1875 O O . TRP A 1 250 ? 7.335 8.550 -7.251 1.00 70.44 250 TRP A O 1
ATOM 1885 N N . PHE A 1 251 ? 6.956 7.114 -5.561 1.00 73.62 251 PHE A N 1
ATOM 1886 C CA . PHE A 1 251 ? 8.320 6.585 -5.482 1.00 73.62 251 PHE A CA 1
ATOM 1887 C C . PHE A 1 251 ? 8.862 6.168 -6.864 1.00 73.62 251 PHE A C 1
ATOM 1889 O O . PHE A 1 251 ? 8.132 5.597 -7.671 1.00 73.62 251 PHE A O 1
ATOM 1896 N N . GLY A 1 252 ? 10.139 6.473 -7.126 1.00 67.56 252 GLY A N 1
ATOM 1897 C CA . GLY A 1 252 ? 10.775 6.363 -8.453 1.00 67.56 252 GLY A CA 1
ATOM 1898 C C . GLY A 1 252 ? 11.419 7.667 -8.950 1.00 67.56 252 GLY A C 1
ATOM 1899 O O . GLY A 1 252 ? 12.098 7.671 -9.970 1.00 67.56 252 GLY A O 1
ATOM 1900 N N . TRP A 1 253 ? 11.222 8.767 -8.213 1.00 67.81 253 TRP A N 1
ATOM 1901 C CA . TRP A 1 253 ? 11.859 10.083 -8.406 1.00 67.81 253 TRP A CA 1
ATOM 1902 C C . TRP A 1 253 ? 11.905 10.555 -9.873 1.00 67.81 253 TRP A C 1
ATOM 1904 O O . TRP A 1 253 ? 12.976 10.921 -10.368 1.00 67.81 253 TRP A O 1
ATOM 1914 N N . PRO A 1 254 ? 10.762 10.567 -10.585 1.00 60.44 254 PRO A N 1
ATOM 1915 C CA . PRO A 1 254 ? 10.714 10.958 -11.985 1.00 60.44 254 PRO A CA 1
ATOM 1916 C C . PRO A 1 254 ? 11.146 12.418 -12.126 1.00 60.44 254 PRO A C 1
ATOM 1918 O O . PRO A 1 254 ? 10.390 13.341 -11.829 1.00 60.44 254 PRO A O 1
ATOM 1921 N N . ASN A 1 255 ? 12.377 12.647 -12.573 1.00 52.56 255 ASN A N 1
ATOM 1922 C CA . ASN A 1 255 ? 12.862 13.991 -12.831 1.00 52.56 255 ASN A CA 1
ATOM 1923 C C . ASN A 1 255 ? 12.564 14.334 -14.293 1.00 52.56 255 ASN A C 1
ATOM 1925 O O . ASN A 1 255 ? 13.021 13.636 -15.201 1.00 52.56 255 ASN A O 1
ATOM 1929 N N . ARG A 1 256 ? 11.803 15.405 -14.552 1.00 39.31 256 ARG A N 1
ATOM 1930 C CA . ARG A 1 256 ? 11.651 15.929 -15.917 1.00 39.31 256 ARG A CA 1
ATOM 1931 C C . ARG A 1 256 ? 12.986 16.531 -16.361 1.00 39.31 256 ARG A C 1
ATOM 1933 O O . ARG A 1 256 ? 13.181 17.738 -16.284 1.00 39.31 256 ARG A O 1
ATOM 1940 N N . ARG A 1 257 ? 13.885 15.719 -16.915 1.00 36.84 257 ARG A N 1
ATOM 1941 C CA . ARG A 1 257 ? 14.708 16.218 -18.019 1.00 36.84 257 ARG A CA 1
ATOM 1942 C C . ARG A 1 257 ? 13.838 16.104 -19.259 1.00 36.84 257 ARG A C 1
ATOM 1944 O O . ARG A 1 257 ? 13.580 14.997 -19.722 1.00 36.84 257 ARG A O 1
ATOM 1951 N N . ARG A 1 258 ? 13.338 17.243 -19.757 1.00 30.66 258 ARG A N 1
ATOM 1952 C CA . ARG A 1 258 ? 12.916 17.336 -21.161 1.00 30.66 258 ARG A CA 1
ATOM 1953 C C . ARG A 1 258 ? 14.066 16.731 -21.967 1.00 30.66 258 ARG A C 1
ATOM 1955 O O . ARG A 1 258 ? 15.169 17.273 -21.929 1.00 30.66 258 ARG A O 1
ATOM 1962 N N . ARG A 1 259 ? 13.840 15.576 -22.598 1.00 25.33 259 ARG A N 1
ATOM 1963 C CA . ARG A 1 259 ? 14.679 15.213 -23.738 1.00 25.33 259 ARG A CA 1
ATOM 1964 C C . ARG A 1 259 ? 14.477 16.335 -24.775 1.00 25.33 259 ARG A C 1
ATOM 1966 O O . ARG A 1 259 ? 13.344 16.820 -24.855 1.00 25.33 259 ARG A O 1
ATOM 1973 N N . PRO A 1 260 ? 15.559 16.818 -25.408 1.00 32.44 260 PRO A N 1
ATOM 1974 C CA . PRO A 1 260 ? 15.483 17.876 -26.412 1.00 32.44 260 PRO A CA 1
ATOM 1975 C C . PRO A 1 260 ? 14.491 17.529 -27.523 1.00 32.44 260 PRO A C 1
ATOM 1977 O O . PRO A 1 260 ? 14.312 16.317 -27.790 1.00 32.44 260 PRO A O 1
#

pLDDT: mean 74.26, std 15.4, range [25.33, 95.81]

Radius of gyration: 20.54 Å; chains: 1; bounding box: 59×38×52 Å

Foldseek 3Di:
DDDFQWAADLLGDTDGDQWPDWDQPPQQQKIKTFGDPPDADPVRHHQFLVNVQVVLVVVLVQDLLSVLVVVQFPDWDRPTRTIIMTGGPDHFPCPSSSRNDDDDFDDAADDPLLCQQVPDDPVNHDDLFDLAGPPFPPGDNPPSCVVPPDDPLQVVCVVVVPDQPEAEEEQADSRSNSNSVSVSVVVVCVVSVHNYDYDYDHPSVVVVQLLDPDDVVVSHHHYYDDDDGSRCRNDPSSVQQVDQVAPSGDRPRNDDPPPD